Protein AF-A0A8J3FXX4-F1 (afdb_monomer_lite)

pLDDT: mean 76.27, std 20.96, range [33.41, 98.31]

Sequence (287 aa):
MTGNERSGRGLDPVRGSEAAATAGPRWSLDLLADLHAGALDPEVEAELRSRVAADPQAREVLAALDATVDELAALPPVPMPAEVAERIDKALAAEAWEREASRRGPAPAPVEQLPSPPPPSSVPVERPAAPVVDIEAARQRRNRRLGWGAGLLATAAAVLGLVFVNLPRDTGGSPQPGAADDGAGSPPLALSEGDVRAGKVPVNDVLGARDYGPLEGPERIRGCLAAAGITDPGEPLGTRTVQLEQRKAVLVLLPTGEFTRYRLVVLGDECGPDKPQVLSDTVIGRR

Organism: NCBI:txid907463

Secondary structure (DSSP, 8-state):
---------------SSSSSS----SS-HHHHHHHHTT-S-HHHHHHHHHHHHT-HHHHHHHHHHHHHHHHHHTSPPPPPPHHHHHHHHHHHHHHHHHHHHHHH-SPPP----PPPPPPPP-----PPPP----HHHHHHHHHTTTTS----------------------S---PPPPP--TT-PPPPEEE-HHHHHTT-S-HHHHTT-B--GGG-SHHHHHHHHHHTT-----S-SEEEEEEETTEEEEEEEEE-SSTTEEEEEEEETT-BTTB--EEEEEEEE--

InterPro domains:
  IPR059497 Anti-sigma-M factor RsmA, C-terminal extracellular domain [PF27063] (207-283)

Structure (mmCIF, N/CA/C/O backbone):
data_AF-A0A8J3FXX4-F1
#
_entry.id   AF-A0A8J3FXX4-F1
#
loop_
_atom_site.group_PDB
_atom_site.id
_atom_site.type_symbol
_atom_site.label_atom_id
_atom_site.label_alt_id
_atom_site.label_comp_id
_atom_site.label_asym_id
_atom_site.label_entity_id
_atom_site.label_seq_id
_atom_site.pdbx_PDB_ins_code
_atom_site.Cartn_x
_atom_site.Cartn_y
_atom_site.Cartn_z
_atom_site.occupancy
_atom_site.B_iso_or_equiv
_atom_site.auth_seq_id
_atom_site.auth_comp_id
_atom_site.auth_asym_id
_atom_site.auth_atom_id
_atom_site.pdbx_PDB_model_num
ATOM 1 N N . MET A 1 1 ? -11.482 -18.686 81.874 1.00 39.44 1 MET A N 1
ATOM 2 C CA . MET A 1 1 ? -10.048 -18.609 82.218 1.00 39.44 1 MET A CA 1
ATOM 3 C C . MET A 1 1 ? -9.315 -19.558 81.286 1.00 39.44 1 MET A C 1
ATOM 5 O O . MET A 1 1 ? -9.662 -20.725 81.313 1.00 39.44 1 MET A O 1
ATOM 9 N N . THR A 1 2 ? -8.421 -19.006 80.447 1.00 43.28 2 THR A N 1
ATOM 10 C CA . THR A 1 2 ? -7.268 -19.633 79.743 1.00 43.28 2 THR A CA 1
ATOM 11 C C . THR A 1 2 ? -7.505 -20.923 78.931 1.00 43.28 2 THR A C 1
ATOM 13 O O . THR A 1 2 ? -7.977 -21.906 79.470 1.00 43.28 2 THR A O 1
ATOM 16 N N . GLY A 1 3 ? -7.122 -21.054 77.663 1.00 40.16 3 GLY A N 1
ATOM 17 C CA . GLY A 1 3 ? -6.270 -20.237 76.809 1.00 40.16 3 GLY A CA 1
ATOM 18 C C . GLY A 1 3 ? -6.186 -20.853 75.402 1.00 40.16 3 GLY A C 1
ATOM 19 O O . GLY A 1 3 ? -6.547 -22.008 75.195 1.00 40.16 3 GLY A O 1
ATOM 20 N N . ASN A 1 4 ? -5.755 -20.020 74.456 1.00 49.22 4 ASN A N 1
ATOM 21 C CA . ASN A 1 4 ? -5.448 -20.321 73.058 1.00 49.22 4 ASN A CA 1
ATOM 22 C C . ASN A 1 4 ? -4.546 -21.544 72.874 1.00 49.22 4 ASN A C 1
ATOM 24 O O . ASN A 1 4 ? -3.549 -21.639 73.577 1.00 49.22 4 ASN A O 1
ATOM 28 N N . GLU A 1 5 ? -4.747 -22.274 71.773 1.00 48.81 5 GLU A N 1
ATOM 29 C CA . GLU A 1 5 ? -3.639 -22.693 70.911 1.00 48.81 5 GLU A CA 1
ATOM 30 C C . GLU A 1 5 ? -4.070 -22.797 69.440 1.00 48.81 5 GLU A C 1
ATOM 32 O O . GLU A 1 5 ? -5.211 -23.091 69.092 1.00 48.81 5 GLU A O 1
ATOM 37 N N . ARG A 1 6 ? -3.120 -22.430 68.586 1.00 50.06 6 ARG A N 1
ATOM 38 C CA . ARG A 1 6 ? -3.215 -22.071 67.172 1.00 50.06 6 ARG A CA 1
ATOM 39 C C . ARG A 1 6 ? -2.522 -23.161 66.353 1.00 50.06 6 ARG A C 1
ATOM 41 O O . ARG A 1 6 ? -1.340 -23.401 66.568 1.00 50.06 6 ARG A O 1
ATOM 48 N N . SER A 1 7 ? -3.203 -23.728 65.360 1.00 51.94 7 SER A N 1
ATOM 49 C CA . SER A 1 7 ? -2.649 -24.342 64.131 1.00 51.94 7 SER A CA 1
ATOM 50 C C . SER A 1 7 ? -3.833 -24.905 63.343 1.00 51.94 7 SER A C 1
ATOM 52 O O . SER A 1 7 ? -4.625 -25.633 63.913 1.00 51.94 7 SER A O 1
ATOM 54 N N . GLY A 1 8 ? -4.095 -24.604 62.076 1.00 41.72 8 GLY A N 1
ATOM 55 C CA . GLY A 1 8 ? -3.221 -24.194 60.986 1.00 41.72 8 GLY A CA 1
ATOM 56 C C . GLY A 1 8 ? -3.426 -25.190 59.835 1.00 41.72 8 GLY A C 1
ATOM 57 O O . GLY A 1 8 ? -3.351 -26.388 60.076 1.00 41.72 8 GLY A O 1
ATOM 58 N N . ARG A 1 9 ? -3.597 -24.667 58.610 1.00 45.41 9 ARG A N 1
ATOM 59 C CA . ARG A 1 9 ? -3.660 -25.341 57.288 1.00 45.41 9 ARG A CA 1
ATOM 60 C C . ARG A 1 9 ? -5.024 -25.842 56.799 1.00 45.41 9 ARG A C 1
ATOM 62 O O . ARG A 1 9 ? -5.642 -26.708 57.398 1.00 45.41 9 ARG A O 1
ATOM 69 N N . GLY A 1 10 ? -5.392 -25.327 55.623 1.00 36.78 10 GLY A N 1
ATOM 70 C CA . GLY A 1 10 ? -6.465 -25.836 54.771 1.00 36.78 10 GLY A CA 1
ATOM 71 C C . GLY A 1 10 ? -7.199 -24.753 53.975 1.00 36.78 10 GLY A C 1
ATOM 72 O O . GLY A 1 10 ? -8.418 -24.785 53.932 1.00 36.78 10 GLY A O 1
ATOM 73 N N . LEU A 1 11 ? -6.501 -23.756 53.415 1.00 47.50 11 LEU A N 1
ATOM 74 C CA . LEU A 1 11 ? -7.075 -22.930 52.347 1.00 47.50 11 LEU A CA 1
ATOM 75 C C . LEU A 1 11 ? -6.638 -23.555 51.027 1.00 47.50 11 LEU A C 1
ATOM 77 O O . LEU A 1 11 ? -5.456 -23.514 50.680 1.00 47.50 11 LEU A O 1
ATOM 81 N N . ASP A 1 12 ? -7.598 -24.174 50.353 1.00 46.28 12 ASP A N 1
ATOM 82 C CA . ASP A 1 12 ? -7.468 -24.720 49.011 1.00 46.28 12 ASP A CA 1
ATOM 83 C C . ASP A 1 12 ? -6.974 -23.641 48.034 1.00 46.28 12 ASP A C 1
ATOM 85 O O . ASP A 1 12 ? -7.600 -22.583 47.911 1.00 46.28 12 ASP A O 1
ATOM 89 N N . PRO A 1 13 ? -5.884 -23.875 47.285 1.00 45.56 13 PRO A N 1
ATOM 90 C CA . PRO A 1 13 ? -5.514 -23.022 46.176 1.00 45.56 13 PRO A CA 1
ATOM 91 C C . PRO A 1 13 ? -6.275 -23.478 44.925 1.00 45.56 13 PRO A C 1
ATOM 93 O O . PRO A 1 13 ? -5.685 -24.004 43.988 1.00 45.56 13 PRO A O 1
ATOM 96 N N . VAL A 1 14 ? -7.585 -23.224 44.855 1.00 48.53 14 VAL A N 1
ATOM 97 C CA . VAL A 1 14 ? -8.259 -23.096 43.548 1.00 48.53 14 VAL A CA 1
ATOM 98 C C . VAL A 1 14 ? -8.085 -21.649 43.092 1.00 48.53 14 VAL A C 1
ATOM 100 O O . VAL A 1 14 ? -9.001 -20.834 43.095 1.00 48.53 14 VAL A O 1
ATOM 103 N N . ARG A 1 15 ? -6.836 -21.294 42.791 1.00 47.56 15 ARG A N 1
ATOM 104 C CA . ARG A 1 15 ? -6.468 -20.043 42.123 1.00 47.56 15 ARG A CA 1
ATOM 105 C C . ARG A 1 15 ? -5.188 -20.295 41.335 1.00 47.56 15 ARG A C 1
ATOM 107 O O . ARG A 1 15 ? -4.101 -19.903 41.741 1.00 47.56 15 ARG A O 1
ATOM 114 N N . GLY A 1 16 ? -5.328 -21.042 40.245 1.00 38.09 16 GLY A N 1
ATOM 115 C CA . GLY A 1 16 ? -4.194 -21.461 39.423 1.00 38.09 16 GLY A CA 1
ATOM 116 C C . GLY A 1 16 ? -4.531 -21.848 37.985 1.00 38.09 16 GLY A C 1
ATOM 117 O O . GLY A 1 16 ? -3.675 -22.430 37.333 1.00 38.09 16 GLY A O 1
ATOM 118 N N . SER A 1 17 ? -5.732 -21.550 37.471 1.00 42.19 17 SER A N 1
ATOM 119 C CA . SER A 1 17 ? -6.074 -21.850 36.066 1.00 42.19 17 SER A CA 1
ATOM 120 C C . SER A 1 17 ? -6.742 -20.704 35.298 1.00 42.19 17 SER A C 1
ATOM 122 O O . SER A 1 17 ? -7.322 -20.945 34.247 1.00 42.19 17 SER A O 1
ATOM 124 N N . GLU A 1 18 ? -6.640 -19.460 35.776 1.00 37.59 18 GLU A N 1
ATOM 125 C CA . GLU A 1 18 ? -7.164 -18.271 35.070 1.00 37.59 18 GLU A CA 1
ATOM 126 C C . GLU A 1 18 ? -6.078 -17.230 34.735 1.00 37.59 18 GLU A C 1
ATOM 128 O O . GLU A 1 18 ? -6.383 -16.121 34.316 1.00 37.59 18 GLU A O 1
ATOM 133 N N . ALA A 1 19 ? -4.791 -17.581 34.858 1.00 38.09 19 ALA A N 1
ATOM 134 C CA . ALA A 1 19 ? -3.669 -16.693 34.514 1.00 38.09 19 ALA A CA 1
ATOM 135 C C . ALA A 1 19 ? -2.974 -17.039 33.179 1.00 38.09 19 ALA A C 1
ATOM 137 O O . ALA A 1 19 ? -1.846 -16.614 32.951 1.00 38.09 19 ALA A O 1
ATOM 138 N N . ALA A 1 20 ? -3.619 -17.813 32.298 1.00 41.47 20 ALA A N 1
ATOM 139 C CA . ALA A 1 20 ? -3.035 -18.241 31.017 1.00 41.47 20 ALA A CA 1
ATOM 140 C C . ALA A 1 20 ? -3.783 -17.721 29.773 1.00 41.47 20 ALA A C 1
ATOM 142 O O . ALA A 1 20 ? -3.535 -18.198 28.672 1.00 41.47 20 ALA A O 1
ATOM 143 N N . ALA A 1 21 ? -4.688 -16.747 29.921 1.00 44.25 21 ALA A N 1
ATOM 144 C CA . ALA A 1 21 ? -5.544 -16.293 28.822 1.00 44.25 21 ALA A CA 1
ATOM 145 C C . ALA A 1 21 ? -5.644 -14.763 28.698 1.00 44.25 21 ALA A C 1
ATOM 147 O O . ALA A 1 21 ? -6.735 -14.234 28.502 1.00 44.25 21 ALA A O 1
ATOM 148 N N . THR A 1 22 ? -4.531 -14.023 28.810 1.00 39.78 22 THR A N 1
ATOM 149 C CA . THR A 1 22 ? -4.469 -12.619 28.334 1.00 39.78 22 THR A CA 1
ATOM 150 C C . THR A 1 22 ? -3.039 -12.131 28.053 1.00 39.78 22 THR A C 1
ATOM 152 O O . THR A 1 22 ? -2.638 -11.055 28.485 1.00 39.78 22 THR A O 1
ATOM 155 N N . ALA A 1 23 ? -2.237 -12.903 27.323 1.00 46.62 23 ALA A N 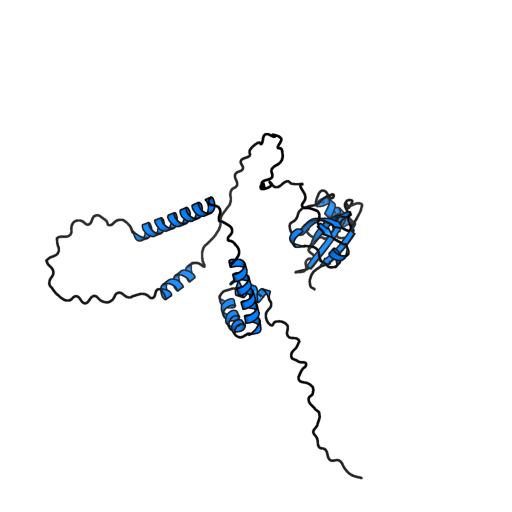1
ATOM 156 C CA . ALA A 1 23 ? -1.104 -12.332 26.599 1.00 46.62 23 ALA A CA 1
ATOM 157 C C . ALA A 1 23 ? -1.513 -12.324 25.128 1.00 46.62 23 ALA A C 1
ATOM 159 O O . ALA A 1 23 ? -1.751 -13.386 24.555 1.00 46.62 23 ALA A O 1
ATOM 160 N N . GLY A 1 24 ? -1.668 -11.140 24.529 1.00 47.97 24 GLY A N 1
ATOM 161 C CA . GLY A 1 24 ? -1.757 -11.051 23.071 1.00 47.97 24 GLY A CA 1
ATOM 162 C C . GLY A 1 24 ? -0.536 -11.725 22.429 1.00 47.97 24 GLY A C 1
ATOM 163 O O . GLY A 1 24 ? 0.434 -12.022 23.138 1.00 47.97 24 GLY A O 1
ATOM 164 N N . PRO A 1 25 ? -0.546 -11.974 21.109 1.00 60.25 25 PRO A N 1
ATOM 165 C CA . PRO A 1 25 ? 0.641 -12.468 20.430 1.00 60.25 25 PRO A CA 1
ATOM 166 C C . PRO A 1 25 ? 1.827 -11.586 20.825 1.00 60.25 25 PRO A C 1
ATOM 168 O O . PRO A 1 25 ? 1.784 -10.366 20.673 1.00 60.25 25 PRO A O 1
ATOM 171 N N . ARG A 1 26 ? 2.863 -12.196 21.409 1.00 74.00 26 ARG A N 1
ATOM 172 C CA . ARG A 1 26 ? 4.050 -11.471 21.897 1.00 74.00 26 ARG A CA 1
ATOM 173 C C . ARG A 1 26 ? 4.773 -10.700 20.787 1.00 74.00 26 ARG A C 1
ATOM 175 O O . ARG A 1 26 ? 5.565 -9.809 21.071 1.00 74.00 26 ARG A O 1
ATOM 182 N N . TRP A 1 27 ? 4.477 -11.053 19.541 1.00 86.25 27 TRP A N 1
ATOM 183 C CA . TRP A 1 27 ? 4.930 -10.401 18.327 1.00 86.25 27 TRP A CA 1
ATOM 184 C C . TRP A 1 27 ? 3.723 -9.825 17.594 1.00 86.25 27 TRP A C 1
ATOM 186 O O . TRP A 1 27 ? 2.700 -10.500 17.471 1.00 86.25 27 TRP A O 1
ATOM 196 N N . SER A 1 28 ? 3.837 -8.603 17.079 1.00 92.12 28 SER A N 1
ATOM 197 C CA . SER A 1 28 ? 2.842 -8.099 16.135 1.00 92.12 28 SER A CA 1
ATOM 198 C C . SER A 1 28 ? 2.914 -8.886 14.826 1.00 92.12 28 SER A C 1
ATOM 200 O O . SER A 1 28 ? 3.982 -9.348 14.422 1.00 92.12 28 SER A O 1
ATOM 202 N N . LEU A 1 29 ? 1.769 -9.020 14.154 1.00 93.19 29 LEU A N 1
ATOM 203 C CA . LEU A 1 29 ? 1.702 -9.656 12.839 1.00 93.19 29 LEU A CA 1
ATOM 204 C C . LEU A 1 29 ? 2.585 -8.922 11.824 1.00 93.19 29 LEU A C 1
ATOM 206 O O . LEU A 1 29 ? 3.335 -9.571 11.106 1.00 93.19 29 LEU A O 1
ATOM 210 N N . ASP A 1 30 ? 2.553 -7.588 11.833 1.00 94.00 30 ASP A N 1
ATOM 211 C CA . ASP A 1 30 ? 3.354 -6.756 10.929 1.00 94.00 30 ASP A CA 1
ATOM 212 C C . ASP A 1 30 ? 4.858 -7.012 11.108 1.00 94.00 30 ASP A C 1
ATOM 214 O O . ASP A 1 30 ? 5.574 -7.179 10.131 1.00 94.00 30 ASP A O 1
ATOM 218 N N . LEU A 1 31 ? 5.335 -7.172 12.350 1.00 95.06 31 LEU A N 1
ATOM 219 C CA . LEU A 1 31 ? 6.747 -7.475 12.608 1.00 95.06 31 LEU A CA 1
ATOM 220 C C . LEU A 1 31 ? 7.143 -8.867 12.098 1.00 95.06 31 LEU A C 1
ATOM 222 O O . LEU A 1 31 ? 8.260 -9.052 11.618 1.00 95.06 31 LEU A O 1
ATOM 226 N N . LEU A 1 32 ? 6.253 -9.859 12.217 1.00 95.88 32 LEU A N 1
ATOM 227 C CA . LEU A 1 32 ? 6.495 -11.192 11.657 1.00 95.88 32 LEU A CA 1
ATOM 228 C C . LEU A 1 32 ? 6.473 -11.169 10.125 1.00 95.88 32 LEU A C 1
ATOM 230 O O . LEU A 1 32 ? 7.271 -11.876 9.516 1.00 95.88 32 LEU A O 1
ATOM 234 N N . ALA A 1 33 ? 5.615 -10.348 9.517 1.00 96.00 33 ALA A N 1
ATOM 235 C CA . ALA A 1 33 ? 5.581 -10.141 8.074 1.00 96.00 33 ALA A CA 1
ATOM 236 C C . ALA A 1 33 ? 6.859 -9.448 7.573 1.00 96.00 33 ALA A C 1
ATOM 238 O O . ALA A 1 33 ? 7.463 -9.922 6.615 1.00 96.00 33 ALA A O 1
ATOM 239 N N . ASP A 1 34 ? 7.335 -8.406 8.258 1.00 96.69 34 ASP A N 1
ATOM 240 C CA . ASP A 1 34 ? 8.586 -7.719 7.913 1.00 96.69 34 ASP A CA 1
ATOM 241 C C . ASP A 1 34 ? 9.803 -8.645 8.060 1.00 96.69 34 ASP A C 1
ATOM 243 O O . ASP A 1 34 ? 10.696 -8.657 7.209 1.00 96.69 34 ASP A O 1
ATOM 247 N N . LEU A 1 35 ? 9.828 -9.463 9.121 1.00 96.50 35 LEU A N 1
ATOM 248 C CA . LEU A 1 35 ? 10.858 -10.482 9.330 1.00 96.50 35 LEU A CA 1
ATOM 249 C C . LEU A 1 35 ? 10.827 -11.562 8.238 1.00 96.50 35 LEU A C 1
ATOM 251 O O . LEU A 1 35 ? 11.884 -11.999 7.784 1.00 96.50 35 LEU A O 1
ATOM 255 N N . HIS A 1 36 ? 9.633 -12.007 7.833 1.00 96.69 36 HIS A N 1
ATOM 256 C CA . HIS A 1 36 ? 9.436 -12.990 6.762 1.00 96.69 36 HIS A CA 1
ATOM 257 C C . HIS A 1 36 ? 9.872 -12.440 5.399 1.00 96.69 36 HIS A C 1
ATOM 259 O O . HIS A 1 36 ? 10.576 -13.121 4.656 1.00 96.69 36 HIS A O 1
ATOM 265 N N . ALA A 1 37 ? 9.548 -11.176 5.119 1.00 95.75 37 ALA A N 1
ATOM 266 C CA . ALA A 1 37 ? 9.906 -10.483 3.885 1.00 95.75 37 ALA A CA 1
ATOM 267 C C . ALA A 1 37 ? 11.395 -10.097 3.789 1.00 95.75 37 ALA A C 1
ATOM 269 O O . ALA A 1 37 ? 11.837 -9.648 2.731 1.00 95.75 37 ALA A O 1
ATOM 270 N N . GLY A 1 38 ? 12.170 -10.238 4.871 1.00 96.19 38 GLY A N 1
ATOM 271 C CA . GLY A 1 38 ? 13.551 -9.750 4.933 1.00 96.19 38 GLY A CA 1
ATOM 272 C C . GLY A 1 38 ? 13.646 -8.224 4.813 1.00 96.19 38 GLY A C 1
ATOM 273 O O . GLY A 1 38 ? 14.590 -7.698 4.225 1.00 96.19 38 GLY A O 1
ATOM 274 N N . ALA A 1 39 ? 12.621 -7.513 5.294 1.00 96.94 39 ALA A N 1
ATOM 275 C CA . ALA A 1 39 ? 12.487 -6.059 5.190 1.00 96.94 39 ALA A CA 1
ATOM 276 C C . ALA A 1 39 ? 13.115 -5.308 6.380 1.00 96.94 39 ALA A C 1
ATOM 278 O O . ALA A 1 39 ? 13.045 -4.080 6.452 1.00 96.94 39 ALA A O 1
ATOM 279 N N . LEU A 1 40 ? 13.711 -6.039 7.324 1.00 94.94 40 LEU A N 1
ATOM 280 C CA . LEU A 1 40 ? 14.342 -5.491 8.519 1.00 94.94 40 LEU A CA 1
ATOM 281 C C . LEU A 1 40 ? 15.836 -5.230 8.291 1.00 94.94 40 LEU A C 1
ATOM 283 O O . LEU A 1 40 ? 16.468 -5.775 7.389 1.00 94.94 40 LEU A O 1
ATOM 287 N N . ASP A 1 41 ? 16.413 -4.391 9.149 1.00 96.06 41 ASP A N 1
ATOM 288 C CA . ASP A 1 41 ? 17.860 -4.189 9.194 1.00 96.06 41 ASP A CA 1
ATOM 289 C C . ASP A 1 41 ? 18.588 -5.523 9.498 1.00 96.06 41 ASP A C 1
ATOM 291 O O . ASP A 1 41 ? 18.129 -6.255 10.382 1.00 96.06 41 ASP A O 1
ATOM 295 N N . PRO A 1 42 ? 19.691 -5.878 8.803 1.00 93.62 42 PRO A N 1
ATOM 296 C CA . PRO A 1 42 ? 20.297 -7.211 8.892 1.00 93.62 42 PRO A CA 1
ATOM 297 C C . PRO A 1 42 ? 20.726 -7.616 10.306 1.00 93.62 42 PRO A C 1
ATOM 299 O O . PRO A 1 42 ? 20.595 -8.783 10.692 1.00 93.62 42 PRO A O 1
ATOM 302 N N . GLU A 1 43 ? 21.243 -6.669 11.088 1.00 92.50 43 GLU A N 1
ATOM 303 C CA . GLU A 1 43 ? 21.641 -6.891 12.472 1.00 92.50 43 GLU A CA 1
ATOM 304 C C . GLU A 1 43 ? 20.417 -7.176 13.360 1.00 92.50 43 GLU A C 1
ATOM 306 O O . GLU A 1 43 ? 20.416 -8.141 14.132 1.00 92.50 43 GLU A O 1
ATOM 311 N N . VAL A 1 44 ? 19.354 -6.382 13.205 1.00 92.25 44 VAL A N 1
ATOM 312 C CA . VAL A 1 44 ? 18.084 -6.525 13.942 1.00 92.25 44 VAL A CA 1
ATOM 313 C C . VAL A 1 44 ? 17.367 -7.826 13.572 1.00 92.25 44 VAL A C 1
ATOM 315 O O . VAL A 1 44 ? 16.861 -8.548 14.435 1.00 92.25 44 VAL A O 1
ATOM 318 N N . GLU A 1 45 ? 17.359 -8.162 12.288 1.00 95.12 45 GLU A N 1
ATOM 319 C CA . GLU A 1 45 ? 16.752 -9.367 11.742 1.00 95.12 45 GLU A CA 1
ATOM 320 C C . GLU A 1 45 ? 17.405 -10.636 12.306 1.00 95.12 45 GLU A C 1
ATOM 322 O O . GLU A 1 45 ? 16.709 -11.570 12.709 1.00 95.12 45 GLU A O 1
ATOM 327 N N . ALA A 1 46 ? 18.740 -10.675 12.386 1.00 93.69 46 ALA A N 1
ATOM 328 C CA . ALA A 1 46 ? 19.471 -11.811 12.942 1.00 93.69 46 ALA A CA 1
ATOM 329 C C . ALA A 1 46 ? 19.130 -12.054 14.424 1.00 93.69 46 ALA A C 1
ATOM 331 O O . ALA A 1 46 ? 18.938 -13.203 14.840 1.00 93.69 46 ALA A O 1
ATOM 332 N N . GLU A 1 47 ? 19.008 -10.983 15.213 1.00 90.06 47 GLU A N 1
ATOM 333 C CA . GLU A 1 47 ? 18.595 -11.059 16.617 1.00 90.06 47 GLU A CA 1
ATOM 334 C C . GLU A 1 47 ? 17.152 -11.570 16.755 1.00 90.06 47 GLU A C 1
ATOM 336 O O . GLU A 1 47 ? 16.882 -12.504 17.522 1.00 90.06 47 GLU A O 1
ATOM 341 N N . LEU A 1 48 ? 16.222 -10.987 15.991 1.00 93.50 48 LEU A N 1
ATOM 342 C CA . LEU A 1 48 ? 14.804 -11.350 16.016 1.00 93.50 48 LEU A CA 1
ATOM 343 C C . LEU A 1 48 ? 14.577 -12.791 15.572 1.00 93.50 48 LEU A C 1
ATOM 345 O O . LEU A 1 48 ? 13.837 -13.520 16.234 1.00 93.50 48 LEU A O 1
ATOM 349 N N . ARG A 1 49 ? 15.257 -13.235 14.512 1.00 93.75 49 ARG A N 1
ATOM 350 C CA . ARG A 1 49 ? 15.119 -14.587 13.961 1.00 93.75 49 ARG A CA 1
ATOM 351 C C . ARG A 1 49 ? 15.429 -15.661 15.009 1.00 93.75 49 ARG A C 1
ATOM 353 O O . ARG A 1 49 ? 14.701 -16.646 15.099 1.00 93.75 49 ARG A O 1
ATOM 360 N N . SER A 1 50 ? 16.432 -15.441 15.864 1.00 92.25 50 SER A N 1
ATOM 361 C CA . SER A 1 50 ? 16.750 -16.343 16.985 1.00 92.25 50 SER A CA 1
ATOM 362 C C . SER A 1 50 ? 15.613 -16.425 18.016 1.00 92.25 50 SER A C 1
ATOM 364 O O . SER A 1 50 ? 15.189 -17.512 18.417 1.00 92.25 50 SER A O 1
ATOM 366 N N . ARG A 1 51 ? 15.052 -15.276 18.412 1.00 91.69 51 ARG A N 1
ATOM 367 C CA . ARG A 1 51 ? 13.966 -15.201 19.408 1.00 91.69 51 ARG A CA 1
ATOM 368 C C . ARG A 1 51 ? 12.631 -15.734 18.889 1.00 91.69 51 ARG A C 1
ATOM 370 O O . ARG A 1 51 ? 11.863 -16.312 19.662 1.00 91.69 51 ARG A O 1
ATOM 377 N N . VAL A 1 52 ? 12.355 -15.526 17.604 1.00 94.44 52 VAL A N 1
ATOM 378 C CA . VAL A 1 52 ? 11.157 -16.010 16.910 1.00 94.44 52 VAL A CA 1
ATOM 379 C C . VAL A 1 52 ? 11.236 -17.519 16.680 1.00 94.44 52 VAL A C 1
ATOM 381 O O . VAL A 1 52 ? 10.255 -18.213 16.923 1.00 94.44 52 VAL A O 1
ATOM 384 N N . ALA A 1 53 ? 12.407 -18.063 16.332 1.00 91.06 53 ALA A N 1
ATOM 385 C CA . ALA A 1 53 ? 12.598 -19.510 16.194 1.00 91.06 53 ALA A CA 1
ATOM 386 C C . ALA A 1 53 ? 12.333 -20.277 17.504 1.00 91.06 53 ALA A C 1
ATOM 388 O O . ALA A 1 53 ? 11.808 -21.394 17.485 1.00 91.06 53 ALA A O 1
ATOM 389 N N . ALA A 1 54 ? 12.639 -19.661 18.650 1.00 92.31 54 ALA A N 1
ATOM 390 C CA . ALA A 1 54 ? 12.335 -20.215 19.967 1.00 92.31 54 ALA A CA 1
ATOM 391 C C . ALA A 1 54 ? 10.832 -20.176 20.326 1.00 92.31 54 ALA A C 1
ATOM 393 O O . ALA A 1 54 ? 10.442 -20.714 21.362 1.00 92.31 54 ALA A O 1
ATOM 394 N N . ASP A 1 55 ? 9.978 -19.559 19.503 1.00 94.06 55 ASP A N 1
ATOM 395 C CA . ASP A 1 55 ? 8.536 -19.476 19.727 1.00 94.06 55 ASP A CA 1
ATOM 396 C C . ASP A 1 55 ? 7.729 -20.458 18.877 1.00 94.06 55 ASP A C 1
ATOM 398 O O . ASP A 1 55 ? 7.748 -20.360 17.653 1.00 94.06 55 ASP A O 1
ATOM 402 N N . PRO A 1 56 ? 6.940 -21.359 19.477 1.00 93.38 56 PRO A N 1
ATOM 403 C CA . PRO A 1 56 ? 6.008 -22.187 18.719 1.00 93.38 56 PRO A CA 1
ATOM 404 C C . PRO A 1 56 ? 4.942 -21.382 17.969 1.00 93.38 56 PRO A C 1
ATOM 406 O O . PRO A 1 56 ? 4.727 -21.636 16.790 1.00 93.38 56 PRO A O 1
ATOM 409 N N . GLN A 1 57 ? 4.334 -20.382 18.613 1.00 91.44 57 GLN A N 1
ATOM 410 C CA . GLN A 1 57 ? 3.217 -19.637 18.026 1.00 91.44 57 GLN A CA 1
ATOM 411 C C . GLN A 1 57 ? 3.653 -18.787 16.822 1.00 91.44 57 GLN A C 1
ATOM 413 O O . GLN A 1 57 ? 3.003 -18.800 15.783 1.00 91.44 57 GLN A O 1
ATOM 418 N N . ALA A 1 58 ? 4.780 -18.079 16.915 1.00 93.75 58 ALA A N 1
ATOM 419 C CA . ALA A 1 58 ? 5.318 -17.323 15.788 1.00 93.75 58 ALA A CA 1
ATOM 420 C C . ALA A 1 58 ? 5.739 -18.231 14.631 1.00 93.75 58 ALA A C 1
ATOM 422 O O . ALA A 1 58 ? 5.551 -17.861 13.477 1.00 93.75 58 ALA A O 1
ATOM 423 N N . ARG A 1 59 ? 6.276 -19.426 14.922 1.00 93.94 59 ARG A N 1
ATOM 424 C CA . ARG A 1 59 ? 6.597 -20.408 13.879 1.00 93.94 59 ARG A CA 1
ATOM 425 C C . ARG A 1 59 ? 5.354 -20.877 13.128 1.00 93.94 59 ARG A C 1
ATOM 427 O O . ARG A 1 59 ? 5.441 -21.057 11.922 1.00 93.94 59 ARG A O 1
ATOM 434 N N . GLU A 1 60 ? 4.216 -21.040 13.802 1.00 95.44 60 GLU A N 1
ATOM 435 C CA . GLU A 1 60 ? 2.945 -21.358 13.135 1.00 95.44 60 GLU A CA 1
ATOM 436 C C . GLU A 1 60 ? 2.491 -20.225 12.204 1.00 95.44 60 GLU A C 1
ATOM 438 O O . GLU A 1 60 ? 2.086 -20.490 11.075 1.00 95.44 60 GLU A O 1
ATOM 443 N N . VAL A 1 61 ? 2.620 -18.964 12.633 1.00 95.06 61 VAL A N 1
ATOM 444 C CA . VAL A 1 61 ? 2.297 -17.801 11.786 1.00 95.06 61 VAL A CA 1
ATOM 445 C C . VAL A 1 61 ? 3.228 -17.717 10.575 1.00 95.06 61 VAL A C 1
ATOM 447 O O . VAL A 1 61 ? 2.750 -17.544 9.459 1.00 95.06 61 VAL A O 1
ATOM 450 N N . LEU A 1 62 ? 4.541 -17.878 10.766 1.00 95.94 62 LEU A N 1
ATOM 451 C CA . LEU A 1 62 ? 5.506 -17.884 9.661 1.00 95.94 62 LEU A CA 1
ATOM 452 C C . LEU A 1 62 ? 5.232 -19.024 8.673 1.00 95.94 62 LEU A C 1
ATOM 454 O O . LEU A 1 62 ? 5.244 -18.792 7.471 1.00 95.94 62 LEU A O 1
ATOM 458 N N . ALA A 1 63 ? 4.900 -20.221 9.164 1.00 96.56 63 ALA A N 1
ATOM 459 C CA . ALA A 1 63 ? 4.527 -21.344 8.306 1.00 96.56 63 ALA A CA 1
ATOM 460 C C . ALA A 1 63 ? 3.244 -21.069 7.501 1.00 96.56 63 ALA A C 1
ATOM 462 O O . ALA A 1 63 ? 3.136 -21.492 6.353 1.00 96.56 63 ALA A O 1
ATOM 463 N N . ALA A 1 64 ? 2.277 -20.343 8.074 1.00 96.88 64 ALA A N 1
ATOM 464 C CA . ALA A 1 64 ? 1.084 -19.915 7.345 1.00 96.88 64 ALA A CA 1
ATOM 465 C C . ALA A 1 64 ? 1.408 -18.876 6.250 1.00 96.88 64 ALA A C 1
ATOM 467 O O . ALA A 1 64 ? 0.816 -18.918 5.169 1.00 96.88 64 ALA A O 1
ATOM 468 N N . LEU A 1 65 ? 2.363 -17.971 6.499 1.00 97.31 65 LEU A N 1
ATOM 469 C CA . LEU A 1 65 ? 2.857 -17.030 5.486 1.00 97.31 65 LEU A CA 1
ATOM 470 C C . LEU A 1 65 ? 3.601 -17.758 4.357 1.00 97.31 65 LEU A C 1
ATOM 472 O O . LEU A 1 65 ? 3.326 -17.483 3.192 1.00 97.31 65 LEU A O 1
ATOM 476 N N . ASP A 1 66 ? 4.463 -18.726 4.683 1.00 98.06 66 ASP A N 1
ATOM 477 C CA . ASP A 1 66 ? 5.139 -19.577 3.692 1.00 98.06 66 ASP A CA 1
ATOM 478 C C . ASP A 1 66 ? 4.127 -20.330 2.817 1.00 98.06 66 ASP A C 1
ATOM 480 O O . ASP A 1 66 ? 4.204 -20.265 1.593 1.00 98.06 66 ASP A O 1
ATOM 484 N N . ALA A 1 67 ? 3.111 -20.954 3.426 1.00 98.00 67 ALA A N 1
ATOM 485 C CA . ALA A 1 67 ? 2.048 -21.634 2.685 1.00 98.00 67 ALA A CA 1
ATOM 486 C C . ALA A 1 67 ? 1.292 -20.683 1.740 1.00 98.00 67 ALA A C 1
ATOM 488 O O . ALA A 1 67 ? 0.965 -21.056 0.617 1.00 98.00 67 ALA A O 1
ATOM 489 N N . THR A 1 68 ? 1.061 -19.434 2.159 1.00 97.31 68 THR A N 1
ATOM 490 C CA . THR A 1 68 ? 0.433 -18.414 1.302 1.00 97.31 68 THR A CA 1
ATOM 491 C C . THR A 1 68 ? 1.325 -18.064 0.108 1.00 97.31 68 THR A C 1
ATOM 493 O O . THR A 1 68 ? 0.833 -17.920 -1.010 1.00 97.31 68 THR A O 1
ATOM 496 N N . VAL A 1 69 ? 2.640 -17.939 0.316 1.00 97.00 69 VAL A N 1
ATOM 497 C CA . VAL A 1 69 ? 3.597 -17.701 -0.776 1.00 97.00 69 VAL A CA 1
ATOM 498 C C . VAL A 1 69 ? 3.620 -18.878 -1.748 1.00 97.00 69 VAL A C 1
ATOM 500 O O . VAL A 1 69 ? 3.615 -18.653 -2.958 1.00 97.00 69 VAL A O 1
ATOM 503 N N . ASP A 1 70 ? 3.573 -20.111 -1.246 1.00 97.94 70 ASP A N 1
ATOM 504 C CA . ASP A 1 70 ? 3.511 -21.317 -2.073 1.00 97.94 70 ASP A CA 1
ATOM 505 C C . ASP A 1 70 ? 2.216 -21.381 -2.902 1.00 97.94 70 ASP A C 1
ATOM 507 O O . ASP A 1 70 ? 2.257 -21.665 -4.102 1.00 97.94 70 ASP A O 1
ATOM 511 N N . GLU A 1 71 ? 1.065 -21.061 -2.301 1.00 97.69 71 GLU A N 1
ATOM 512 C CA . GLU A 1 71 ? -0.222 -20.982 -3.004 1.00 97.69 71 GLU A CA 1
ATOM 513 C C . GLU A 1 71 ? -0.206 -19.919 -4.110 1.00 97.69 71 GLU A C 1
ATOM 515 O O . GLU A 1 71 ? -0.666 -20.173 -5.226 1.00 97.69 71 GLU A O 1
ATOM 520 N N . LEU A 1 72 ? 0.366 -18.742 -3.832 1.00 96.19 72 LEU A N 1
ATOM 521 C CA . LEU A 1 72 ? 0.521 -17.678 -4.823 1.00 96.19 72 LEU A CA 1
ATOM 522 C C . LEU A 1 72 ? 1.486 -18.077 -5.944 1.00 96.19 72 LEU A C 1
ATOM 524 O O . LEU A 1 72 ? 1.226 -17.781 -7.110 1.00 96.19 72 LEU A O 1
ATOM 528 N N . ALA A 1 73 ? 2.576 -18.772 -5.617 1.00 95.00 73 ALA A N 1
ATOM 529 C CA . ALA A 1 73 ? 3.541 -19.267 -6.594 1.00 95.00 73 ALA A CA 1
ATOM 530 C C . ALA A 1 73 ? 2.962 -20.372 -7.494 1.00 95.00 73 ALA A C 1
ATOM 532 O O . ALA A 1 73 ? 3.424 -20.548 -8.622 1.00 95.00 73 ALA A O 1
ATOM 533 N N . ALA A 1 74 ? 1.943 -21.097 -7.024 1.00 96.69 74 ALA A N 1
ATOM 534 C CA . ALA A 1 74 ? 1.236 -22.114 -7.797 1.00 96.69 74 ALA A CA 1
ATOM 535 C C . ALA A 1 74 ? 0.231 -21.535 -8.813 1.00 96.69 74 ALA A C 1
ATOM 537 O O . ALA A 1 74 ? -0.294 -22.277 -9.650 1.00 96.69 74 ALA A O 1
ATOM 538 N N . LEU A 1 75 ? -0.053 -20.229 -8.763 1.00 97.00 75 LEU A N 1
ATOM 539 C CA . LEU A 1 75 ? -0.920 -19.577 -9.740 1.00 97.00 75 LEU A CA 1
ATOM 540 C C . LEU A 1 75 ? -0.280 -19.569 -11.142 1.00 97.00 75 LEU A C 1
ATOM 542 O O . LEU A 1 75 ? 0.946 -19.571 -11.273 1.00 97.00 75 LEU A O 1
ATOM 546 N N . PRO A 1 76 ? -1.091 -19.529 -12.219 1.00 96.44 76 PRO A N 1
ATOM 547 C CA . PRO A 1 76 ? -0.566 -19.422 -13.573 1.00 96.44 76 PRO A CA 1
ATOM 548 C C . PRO A 1 76 ? 0.352 -18.198 -13.715 1.00 96.44 76 PRO A C 1
ATOM 550 O O . PRO A 1 76 ? -0.050 -17.095 -13.332 1.00 96.44 76 PRO A O 1
ATOM 553 N N . PRO A 1 77 ? 1.561 -18.354 -14.285 1.00 92.25 77 PRO A N 1
ATOM 554 C CA . PRO A 1 77 ? 2.469 -17.232 -14.444 1.00 92.25 77 PRO A CA 1
ATOM 555 C C . PRO A 1 77 ? 1.875 -16.215 -15.418 1.00 92.25 77 PRO A C 1
ATOM 557 O O . PRO A 1 77 ? 1.371 -16.568 -16.487 1.00 92.25 77 PRO A O 1
ATOM 560 N N . VAL A 1 78 ? 1.983 -14.934 -15.072 1.00 91.88 78 VAL A N 1
ATOM 561 C CA . VAL A 1 78 ? 1.686 -13.854 -16.014 1.00 91.88 78 VAL A CA 1
ATOM 562 C C . VAL A 1 78 ? 2.827 -13.801 -17.035 1.00 91.88 78 VAL A C 1
ATOM 564 O O . VAL A 1 78 ? 3.988 -13.678 -16.631 1.00 91.88 78 VAL A O 1
ATOM 567 N N . PRO A 1 79 ? 2.551 -13.915 -18.348 1.00 93.06 79 PRO A N 1
ATOM 568 C CA . PRO A 1 79 ? 3.606 -13.907 -19.350 1.00 93.06 79 PRO A CA 1
ATOM 569 C C . PRO A 1 79 ? 4.316 -12.549 -19.371 1.00 93.06 79 PRO A C 1
ATOM 571 O O . PRO A 1 79 ? 3.676 -11.497 -19.418 1.00 93.06 79 PRO A O 1
ATOM 574 N N . MET A 1 80 ? 5.650 -12.576 -19.358 1.00 94.44 80 MET A N 1
ATOM 575 C CA . MET A 1 80 ? 6.466 -11.374 -19.529 1.00 94.44 80 MET A CA 1
ATOM 576 C C . MET A 1 80 ? 6.297 -10.830 -20.959 1.00 94.44 80 MET A C 1
ATOM 578 O O . MET A 1 80 ? 6.386 -11.616 -21.907 1.00 94.44 80 MET A O 1
ATOM 582 N N . PRO A 1 81 ? 6.103 -9.510 -21.149 1.00 97.81 81 PRO A N 1
ATOM 583 C CA . PRO A 1 81 ? 6.067 -8.919 -22.483 1.00 97.81 81 PRO A CA 1
ATOM 584 C C . PRO A 1 81 ? 7.380 -9.150 -23.245 1.00 97.81 81 PRO A C 1
ATOM 586 O O . PRO A 1 81 ? 8.469 -9.013 -22.677 1.00 97.81 81 PRO A O 1
ATOM 589 N N . ALA A 1 82 ? 7.285 -9.501 -24.529 1.00 97.06 82 ALA A N 1
ATOM 590 C CA . ALA A 1 82 ? 8.431 -9.925 -25.338 1.00 97.06 82 ALA A CA 1
ATOM 591 C C . ALA A 1 82 ? 9.504 -8.832 -25.453 1.00 97.06 82 ALA A C 1
ATOM 593 O O . ALA A 1 82 ? 10.697 -9.113 -25.361 1.00 97.06 82 ALA A O 1
ATOM 594 N N . GLU A 1 83 ? 9.085 -7.575 -25.567 1.00 97.56 83 GLU A N 1
ATOM 595 C CA . GLU A 1 83 ? 9.970 -6.417 -25.629 1.00 97.56 83 GLU A CA 1
ATOM 596 C C . GLU A 1 83 ? 10.770 -6.213 -24.333 1.00 97.56 83 GLU A C 1
ATOM 598 O O . GLU A 1 83 ? 11.907 -5.736 -24.356 1.00 97.56 83 GLU A O 1
ATOM 603 N N . VAL A 1 84 ? 10.200 -6.593 -23.185 1.00 97.88 84 VAL A N 1
ATOM 604 C CA . VAL A 1 84 ? 10.892 -6.523 -21.895 1.00 97.88 84 VAL A CA 1
ATOM 605 C C . VAL A 1 84 ? 11.924 -7.641 -21.796 1.00 97.88 84 VAL A C 1
ATOM 607 O O . VAL A 1 84 ? 13.051 -7.365 -21.386 1.00 97.88 84 VAL A O 1
ATOM 610 N N . ALA A 1 85 ? 11.568 -8.859 -22.215 1.00 97.25 85 ALA A N 1
ATOM 611 C CA . ALA A 1 85 ? 12.491 -9.991 -22.257 1.00 97.25 85 ALA A CA 1
ATOM 612 C C . ALA A 1 85 ? 13.694 -9.698 -23.169 1.00 97.25 85 ALA A C 1
ATOM 614 O O . ALA A 1 85 ? 14.835 -9.792 -22.723 1.00 97.25 85 ALA A O 1
ATOM 615 N N . GLU A 1 86 ? 13.452 -9.208 -24.390 1.00 98.31 86 GLU A N 1
ATOM 616 C CA . GLU A 1 86 ? 14.513 -8.832 -25.333 1.00 98.31 86 GLU A CA 1
ATOM 617 C C . GLU A 1 86 ? 15.433 -7.746 -24.754 1.00 98.31 86 GLU A C 1
ATOM 619 O O . GLU A 1 86 ? 16.660 -7.808 -24.876 1.00 98.31 86 GLU A O 1
ATOM 624 N N . ARG A 1 87 ? 14.857 -6.751 -24.068 1.00 97.75 87 ARG A N 1
ATOM 625 C CA . ARG A 1 87 ? 15.640 -5.701 -23.409 1.00 97.75 87 ARG A CA 1
ATOM 626 C C . ARG A 1 87 ? 16.519 -6.258 -22.286 1.00 97.75 87 ARG A C 1
ATOM 628 O O . ARG A 1 87 ? 17.653 -5.798 -22.142 1.00 97.75 87 ARG A O 1
ATOM 635 N N . ILE A 1 88 ? 16.021 -7.218 -21.505 1.00 98.19 88 ILE A N 1
ATOM 636 C CA . ILE A 1 88 ? 16.792 -7.891 -20.450 1.00 98.19 88 ILE A CA 1
ATOM 637 C C . ILE A 1 88 ? 17.918 -8.724 -21.067 1.00 98.19 88 ILE A C 1
ATOM 639 O O . ILE A 1 88 ? 19.065 -8.578 -20.648 1.00 98.19 88 ILE A O 1
ATOM 643 N N . ASP A 1 89 ? 17.631 -9.523 -22.094 1.00 98.06 89 ASP A N 1
ATOM 644 C CA . ASP A 1 89 ? 18.632 -10.344 -22.783 1.00 98.06 89 ASP A CA 1
ATOM 645 C C . ASP A 1 89 ? 19.751 -9.483 -23.371 1.00 98.06 89 ASP A C 1
ATOM 647 O O . ASP A 1 89 ? 20.936 -9.774 -23.194 1.00 98.06 89 ASP A O 1
ATOM 651 N N . LYS A 1 90 ? 19.390 -8.357 -23.995 1.00 98.19 90 LYS A N 1
ATOM 652 C CA . LYS A 1 90 ? 20.357 -7.387 -24.514 1.00 98.19 90 LYS A CA 1
ATOM 653 C C . LYS A 1 90 ? 21.225 -6.789 -23.404 1.00 98.19 90 LYS A C 1
ATOM 655 O O . LYS A 1 90 ? 22.437 -6.665 -23.588 1.00 98.19 90 LYS A O 1
ATOM 660 N N . ALA A 1 91 ? 20.629 -6.422 -22.269 1.00 97.75 91 ALA A N 1
ATOM 661 C CA . ALA A 1 91 ? 21.363 -5.878 -21.127 1.00 97.75 91 ALA A CA 1
ATOM 662 C C . ALA A 1 91 ? 22.322 -6.917 -20.518 1.00 97.75 91 ALA A C 1
ATOM 664 O O . ALA A 1 91 ? 23.480 -6.608 -20.244 1.00 97.75 91 ALA A O 1
ATOM 665 N N . LEU A 1 92 ? 21.879 -8.167 -20.369 1.00 97.62 92 LEU A N 1
ATOM 666 C CA . LEU A 1 92 ? 22.709 -9.262 -19.863 1.00 97.62 92 LEU A CA 1
ATOM 667 C C . LEU A 1 92 ? 23.861 -9.603 -20.811 1.00 97.62 92 LEU A C 1
ATOM 669 O O . LEU A 1 92 ? 24.975 -9.870 -20.356 1.00 97.62 92 LEU A O 1
ATOM 673 N N . ALA A 1 93 ? 23.613 -9.576 -22.120 1.00 97.00 93 ALA A N 1
ATOM 674 C CA . ALA A 1 93 ? 24.639 -9.832 -23.115 1.00 97.00 93 ALA A CA 1
ATOM 675 C C . ALA A 1 93 ? 25.714 -8.728 -23.104 1.00 97.00 93 ALA A C 1
ATOM 677 O O . ALA A 1 93 ? 26.904 -9.044 -23.087 1.00 97.00 93 ALA A O 1
ATOM 678 N N . ALA A 1 94 ? 25.315 -7.451 -22.999 1.00 95.81 94 ALA A N 1
ATOM 679 C CA . ALA A 1 94 ? 26.234 -6.319 -22.822 1.00 95.81 94 ALA A CA 1
ATOM 680 C C . ALA A 1 94 ? 27.178 -6.517 -21.622 1.00 95.81 94 ALA A C 1
ATOM 682 O O . ALA A 1 94 ? 28.398 -6.496 -21.784 1.00 95.81 94 ALA A O 1
ATOM 683 N N . GLU A 1 95 ? 26.624 -6.831 -20.449 1.00 95.56 95 GLU A N 1
ATOM 684 C CA . GLU A 1 95 ? 27.395 -7.124 -19.232 1.00 95.56 95 GLU A CA 1
ATOM 685 C C . GLU A 1 95 ? 28.343 -8.324 -19.396 1.00 95.56 95 GLU A C 1
ATOM 687 O O . GLU A 1 95 ? 29.460 -8.342 -18.866 1.00 95.56 95 GLU A O 1
ATOM 692 N N . ALA A 1 96 ? 27.910 -9.362 -20.117 1.00 95.19 96 ALA A N 1
ATOM 693 C CA . ALA A 1 96 ? 28.740 -10.530 -20.389 1.00 95.19 96 ALA A CA 1
ATOM 694 C C . ALA A 1 96 ? 29.945 -10.173 -21.273 1.00 95.19 96 ALA A C 1
ATOM 696 O O . ALA A 1 96 ? 31.070 -10.568 -20.946 1.00 95.19 96 ALA A O 1
ATOM 697 N N . TRP A 1 97 ? 29.737 -9.382 -22.333 1.00 92.19 97 TRP A N 1
ATOM 698 C CA . TRP A 1 97 ? 30.814 -8.905 -23.204 1.00 92.19 97 TRP A CA 1
ATOM 699 C C . TRP A 1 97 ? 31.823 -8.033 -22.452 1.00 92.19 97 TRP A C 1
ATOM 701 O O . TRP A 1 97 ? 33.029 -8.235 -22.603 1.00 92.19 97 TRP A O 1
ATOM 711 N N . GLU A 1 98 ? 31.367 -7.121 -21.591 1.00 91.94 98 GLU A N 1
ATOM 712 C CA . GLU A 1 98 ? 32.253 -6.273 -20.780 1.00 91.94 98 GLU A CA 1
ATOM 713 C C . GLU A 1 98 ? 33.103 -7.087 -19.796 1.00 91.94 98 GLU A C 1
ATOM 715 O O . GLU A 1 98 ? 34.315 -6.869 -19.660 1.00 91.94 98 GLU A O 1
ATOM 720 N N . ARG A 1 99 ? 32.499 -8.083 -19.136 1.00 90.81 99 ARG A N 1
ATOM 721 C CA . ARG A 1 99 ? 33.229 -9.000 -18.250 1.00 90.81 99 ARG A CA 1
ATOM 722 C C . ARG A 1 99 ? 34.245 -9.838 -19.005 1.00 90.81 99 ARG A C 1
ATOM 724 O O . ARG A 1 99 ? 35.305 -10.129 -18.451 1.00 90.81 99 ARG A O 1
ATOM 731 N N . GLU A 1 100 ? 33.942 -10.261 -20.226 1.00 90.88 100 GLU A N 1
ATOM 732 C CA . GLU A 1 100 ? 34.884 -11.034 -21.028 1.00 90.88 100 GLU A CA 1
ATOM 733 C C . GLU A 1 100 ? 36.044 -10.171 -21.536 1.00 90.88 100 GLU A C 1
ATOM 735 O O . GLU A 1 100 ? 37.199 -10.578 -21.410 1.00 90.88 100 GLU A O 1
ATOM 740 N N . ALA A 1 101 ? 35.770 -8.956 -22.015 1.00 85.50 101 ALA A N 1
ATOM 741 C CA . ALA A 1 101 ? 36.802 -7.999 -22.409 1.00 85.50 101 ALA A CA 1
ATOM 742 C C . ALA A 1 101 ? 37.741 -7.668 -21.236 1.00 85.50 101 ALA A C 1
ATOM 744 O O . ALA A 1 101 ? 38.962 -7.675 -21.393 1.00 85.50 101 ALA A O 1
ATOM 745 N N . SER A 1 102 ? 37.181 -7.488 -20.037 1.00 84.81 102 SER A N 1
ATOM 746 C CA . SER A 1 102 ? 37.951 -7.247 -18.810 1.00 84.81 102 SER A CA 1
ATOM 747 C C . SER A 1 102 ? 38.829 -8.442 -18.412 1.00 84.81 102 SER A C 1
ATOM 749 O O . SER A 1 102 ? 39.923 -8.254 -17.885 1.00 84.81 102 SER A O 1
ATOM 751 N N . ARG A 1 103 ? 38.381 -9.681 -18.672 1.00 85.56 103 ARG A N 1
ATOM 752 C CA . ARG A 1 103 ? 39.177 -10.901 -18.432 1.00 85.56 103 ARG A CA 1
ATOM 753 C C . ARG A 1 103 ? 40.254 -11.133 -19.481 1.00 85.56 103 ARG A C 1
ATOM 755 O O . ARG A 1 103 ? 41.286 -11.709 -19.153 1.00 85.56 103 ARG A O 1
ATOM 762 N N . ARG A 1 104 ? 40.008 -10.736 -20.733 1.00 80.56 104 ARG A N 1
ATOM 763 C CA . ARG A 1 104 ? 40.947 -10.950 -21.841 1.00 80.56 104 ARG A CA 1
ATOM 764 C C . ARG A 1 104 ? 42.227 -10.119 -21.683 1.00 80.56 104 ARG A C 1
ATOM 766 O O . ARG A 1 104 ? 43.243 -10.492 -22.259 1.00 80.56 104 ARG A O 1
ATOM 773 N N . GLY A 1 105 ? 42.193 -9.068 -20.854 1.00 67.38 105 GLY A N 1
ATOM 774 C CA . GLY A 1 105 ? 43.318 -8.159 -20.636 1.00 67.38 105 GLY A CA 1
ATOM 775 C C . GLY A 1 105 ? 43.724 -7.424 -21.924 1.00 67.38 105 GLY A C 1
ATOM 776 O O . GLY A 1 105 ? 43.190 -7.706 -22.999 1.00 67.38 105 GLY A O 1
ATOM 777 N N . PRO A 1 106 ? 44.651 -6.453 -21.861 1.00 66.62 106 PRO A N 1
ATOM 778 C CA . PRO A 1 106 ? 45.254 -5.915 -23.075 1.00 66.62 106 PRO A CA 1
ATOM 779 C C . PRO A 1 106 ? 45.931 -7.054 -23.849 1.00 66.62 106 PRO A C 1
ATOM 781 O O . PRO A 1 106 ? 46.555 -7.930 -23.247 1.00 66.62 106 PRO A O 1
ATOM 784 N N . ALA A 1 107 ? 45.776 -7.049 -25.178 1.00 66.12 107 ALA A N 1
ATOM 785 C CA . ALA A 1 107 ? 46.374 -8.048 -26.060 1.00 66.12 107 ALA A CA 1
ATOM 786 C C . ALA A 1 107 ? 47.863 -8.242 -25.718 1.00 66.12 107 ALA A C 1
ATOM 788 O O . ALA A 1 107 ? 48.545 -7.244 -25.454 1.00 66.12 107 ALA A O 1
ATOM 789 N N . PRO A 1 108 ? 48.387 -9.485 -25.711 1.00 58.28 108 PRO A N 1
ATOM 790 C CA . PRO A 1 108 ? 49.809 -9.689 -25.495 1.00 58.28 108 PRO A CA 1
ATOM 791 C C . PRO A 1 108 ? 50.566 -8.879 -26.548 1.00 58.28 108 PRO A C 1
ATOM 793 O O . PRO A 1 108 ? 50.297 -9.002 -27.746 1.00 58.28 108 PRO A O 1
ATOM 796 N N . ALA A 1 109 ? 51.481 -8.019 -26.094 1.00 60.97 109 ALA A N 1
ATOM 797 C CA . ALA A 1 109 ? 52.436 -7.370 -26.981 1.00 60.97 109 ALA A CA 1
ATOM 798 C C . ALA A 1 109 ? 53.118 -8.449 -27.845 1.00 60.97 109 ALA A C 1
ATOM 800 O O . ALA A 1 109 ? 53.266 -9.582 -27.367 1.00 60.97 109 ALA A O 1
ATOM 801 N N . PRO A 1 110 ? 53.524 -8.144 -29.093 1.00 55.84 110 PRO A N 1
ATOM 802 C CA . PRO A 1 110 ? 54.231 -9.106 -29.923 1.00 55.84 110 PRO A CA 1
ATOM 803 C C . PRO A 1 110 ? 55.441 -9.609 -29.137 1.00 55.84 110 PRO A C 1
ATOM 805 O O . PRO A 1 110 ? 56.351 -8.841 -28.831 1.00 55.84 110 PRO A O 1
ATOM 808 N N . VAL A 1 111 ? 55.414 -10.880 -28.739 1.00 56.53 111 VAL A N 1
ATOM 809 C CA . VAL A 1 111 ? 56.574 -11.537 -28.146 1.00 56.53 111 VAL A CA 1
ATOM 810 C C . VAL A 1 111 ? 57.592 -11.642 -29.267 1.00 56.53 111 VAL A C 1
ATOM 812 O O . VAL A 1 111 ? 57.462 -12.478 -30.161 1.00 56.53 111 VAL A O 1
ATOM 815 N N . GLU A 1 112 ? 58.568 -10.739 -29.252 1.00 56.06 112 GLU A N 1
ATOM 816 C CA . GLU A 1 112 ? 59.795 -10.904 -30.010 1.00 56.06 112 GLU A CA 1
ATOM 817 C C . GLU A 1 112 ? 60.358 -12.280 -29.641 1.00 56.06 112 GLU A C 1
ATOM 819 O O . GLU A 1 112 ? 60.443 -12.655 -28.469 1.00 56.06 112 GLU A O 1
ATOM 824 N N . GLN A 1 113 ? 60.592 -13.081 -30.669 1.00 53.16 113 GLN A N 1
ATOM 825 C CA . GLN A 1 113 ? 60.807 -14.515 -30.600 1.00 53.16 113 GLN A CA 1
ATOM 826 C C . GLN A 1 113 ? 61.936 -14.866 -29.618 1.00 53.16 113 GLN A C 1
ATOM 828 O O . GLN A 1 113 ? 63.115 -14.702 -29.921 1.00 53.16 113 GLN A O 1
ATOM 833 N N . LEU A 1 114 ? 61.577 -15.360 -28.428 1.00 59.06 114 LEU A N 1
ATOM 834 C CA . LEU A 1 114 ? 62.536 -15.947 -27.493 1.00 59.06 114 LEU A CA 1
ATOM 835 C C . LEU A 1 114 ? 63.167 -17.195 -28.144 1.00 59.06 114 LEU A C 1
ATOM 837 O O . LEU A 1 114 ? 62.445 -17.983 -28.768 1.00 59.06 114 LEU A O 1
ATOM 841 N N . PRO A 1 115 ? 64.491 -17.403 -28.015 1.00 60.03 115 PRO A N 1
ATOM 842 C CA . PRO A 1 115 ? 65.159 -18.579 -28.560 1.00 60.03 115 PRO A CA 1
ATOM 843 C C . PRO A 1 115 ? 64.568 -19.872 -27.980 1.00 60.03 115 PRO A C 1
ATOM 845 O O . PRO A 1 115 ? 64.183 -19.930 -26.811 1.00 60.03 115 PRO A O 1
ATOM 848 N N . SER A 1 116 ? 64.480 -20.903 -28.826 1.00 59.16 116 SER A N 1
ATOM 849 C CA . SER A 1 116 ? 63.856 -22.192 -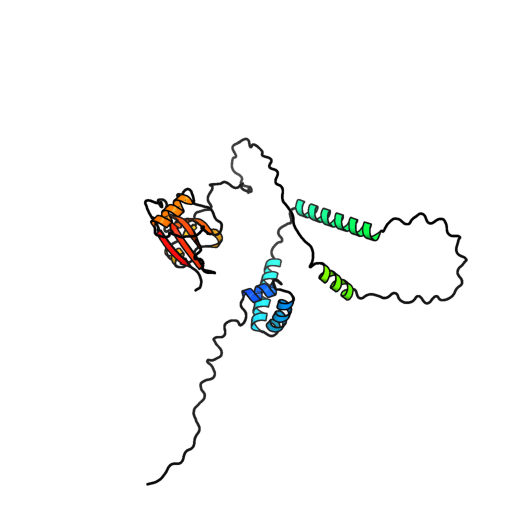28.515 1.00 59.16 116 SER A CA 1
ATOM 850 C C . SER A 1 116 ? 64.396 -22.812 -27.216 1.00 59.16 116 SER A C 1
ATOM 852 O O . SER A 1 116 ? 65.612 -22.821 -27.012 1.00 59.16 116 SER A O 1
ATOM 854 N N . PRO A 1 117 ? 63.531 -23.374 -26.350 1.00 65.88 117 PRO A N 1
ATOM 855 C CA . PRO A 1 117 ? 63.989 -24.054 -25.146 1.00 65.88 117 PRO A CA 1
ATOM 856 C C . PRO A 1 117 ? 64.735 -25.359 -25.493 1.00 65.88 117 PRO A C 1
ATOM 858 O O . PRO A 1 117 ? 64.381 -26.025 -26.472 1.00 65.88 117 PRO A O 1
ATOM 861 N N . PRO A 1 118 ? 65.753 -25.753 -24.702 1.00 63.19 118 PRO A N 1
ATOM 862 C CA . PRO A 1 118 ? 66.426 -27.043 -24.855 1.00 63.19 118 PRO A CA 1
ATOM 863 C C . PRO A 1 118 ? 65.476 -28.215 -24.527 1.00 63.19 118 PRO A C 1
ATOM 865 O O . PRO A 1 118 ? 64.473 -28.017 -23.835 1.00 63.19 118 PRO A O 1
ATOM 868 N N . PRO A 1 119 ? 65.763 -29.442 -25.014 1.00 61.91 119 PRO A N 1
ATOM 869 C CA . PRO A 1 119 ? 64.897 -30.602 -24.800 1.00 61.91 119 PRO A CA 1
ATOM 870 C C . PRO A 1 119 ? 64.739 -30.938 -23.304 1.00 61.91 119 PRO A C 1
ATOM 872 O O . PRO A 1 119 ? 65.643 -30.661 -22.511 1.00 61.91 119 PRO A O 1
ATOM 875 N N . PRO A 1 120 ? 63.604 -31.539 -22.898 1.00 56.12 120 PRO A N 1
ATOM 876 C CA . PRO A 1 120 ? 63.273 -31.715 -21.491 1.00 56.12 120 PRO A CA 1
ATOM 877 C C . PRO A 1 120 ? 64.184 -32.749 -20.821 1.00 56.12 120 PRO A C 1
ATOM 879 O O . PRO A 1 120 ? 64.173 -33.928 -21.173 1.00 56.12 120 PRO A O 1
ATOM 882 N N . SER A 1 121 ? 64.917 -32.321 -19.793 1.00 57.56 121 SER A N 1
ATOM 883 C CA . SER A 1 121 ? 65.471 -33.233 -18.793 1.00 57.56 121 SER A CA 1
ATOM 884 C C . SER A 1 121 ? 64.328 -33.796 -17.950 1.00 57.56 121 SER A C 1
ATOM 886 O O . SER A 1 121 ? 63.547 -33.051 -17.358 1.00 57.56 121 SER A O 1
ATOM 888 N N . SER A 1 122 ? 64.235 -35.121 -17.884 1.00 58.38 122 SER A N 1
ATOM 889 C CA . SER A 1 122 ? 63.319 -35.852 -17.013 1.00 58.38 122 SER A CA 1
ATOM 890 C C . SER A 1 122 ? 63.742 -35.695 -15.551 1.00 58.38 122 SER A C 1
ATOM 892 O O . SER A 1 122 ? 64.496 -36.509 -15.020 1.00 58.38 122 SER A O 1
ATOM 894 N N . VAL A 1 123 ? 63.262 -34.639 -14.899 1.00 59.59 123 VAL A N 1
ATOM 895 C CA . VAL A 1 123 ? 63.297 -34.497 -13.439 1.00 59.59 123 VAL A CA 1
ATOM 896 C C . VAL A 1 123 ? 61.847 -34.366 -12.964 1.00 59.59 123 VAL A C 1
ATOM 898 O O . VAL A 1 123 ? 61.108 -33.576 -13.558 1.00 59.59 123 VAL A O 1
ATOM 901 N N . PRO A 1 124 ? 61.391 -35.115 -11.942 1.00 56.59 124 PRO A N 1
ATOM 902 C CA . PRO A 1 124 ? 60.059 -34.920 -11.383 1.00 56.59 124 PRO A CA 1
ATOM 903 C C . PRO A 1 124 ? 59.993 -33.528 -10.745 1.00 56.59 124 PRO A C 1
ATOM 905 O O . PRO A 1 124 ? 60.544 -33.297 -9.673 1.00 56.59 124 PRO A O 1
ATOM 908 N N . VAL A 1 125 ? 59.357 -32.575 -11.426 1.00 55.91 125 VAL A N 1
ATOM 909 C CA . VAL A 1 125 ? 59.007 -31.285 -10.827 1.00 55.91 125 VAL A CA 1
ATOM 910 C C . VAL A 1 125 ? 57.743 -31.509 -10.010 1.00 55.91 125 VAL A C 1
ATOM 912 O O . VAL A 1 125 ? 56.640 -31.614 -10.554 1.00 55.91 125 VAL A O 1
ATOM 915 N N . GLU A 1 126 ? 57.913 -31.605 -8.696 1.00 60.50 126 GLU A N 1
ATOM 916 C CA . GLU A 1 126 ? 56.814 -31.549 -7.744 1.00 60.50 126 GLU A CA 1
ATOM 917 C C . GLU A 1 126 ? 56.219 -30.139 -7.800 1.00 60.50 126 GLU A C 1
ATOM 919 O O . GLU A 1 126 ? 56.804 -29.160 -7.335 1.00 60.50 126 GLU A O 1
ATOM 924 N N . ARG A 1 127 ? 55.088 -30.010 -8.499 1.00 59.69 127 ARG A N 1
ATOM 925 C CA . ARG A 1 127 ? 54.361 -28.746 -8.613 1.00 59.69 127 ARG A CA 1
ATOM 926 C C . ARG A 1 127 ? 53.706 -28.466 -7.256 1.00 59.69 127 ARG A C 1
ATOM 928 O O . ARG A 1 127 ? 52.863 -29.271 -6.856 1.00 59.69 127 ARG A O 1
ATOM 935 N N . PRO A 1 128 ? 54.037 -27.367 -6.553 1.00 61.06 128 PRO A N 1
ATOM 936 C CA . PRO A 1 128 ? 53.335 -27.027 -5.324 1.00 61.06 128 PRO A CA 1
ATOM 937 C C . PRO A 1 128 ? 51.854 -26.809 -5.646 1.00 61.06 128 PRO A C 1
ATOM 939 O O . PRO A 1 128 ? 51.511 -26.136 -6.622 1.00 61.06 128 PRO A O 1
ATOM 942 N N . ALA A 1 129 ? 50.983 -27.424 -4.847 1.00 60.84 129 ALA A N 1
ATOM 943 C CA . ALA A 1 129 ? 49.542 -27.288 -4.980 1.00 60.84 129 ALA A CA 1
ATOM 944 C C . ALA A 1 129 ? 49.163 -25.800 -4.932 1.00 60.84 129 ALA A C 1
ATOM 946 O O . ALA A 1 129 ? 49.501 -25.090 -3.984 1.00 60.84 129 ALA A O 1
ATOM 947 N N . ALA A 1 130 ? 48.487 -25.321 -5.978 1.00 49.78 130 ALA A N 1
ATOM 948 C CA . ALA A 1 130 ? 47.958 -23.966 -6.006 1.00 49.78 130 ALA A CA 1
ATOM 949 C C . ALA A 1 130 ? 46.995 -23.778 -4.817 1.00 49.78 130 ALA A C 1
ATOM 951 O O . ALA A 1 130 ? 46.211 -24.691 -4.538 1.00 49.78 130 ALA A O 1
ATOM 952 N N . PRO A 1 131 ? 47.023 -22.632 -4.113 1.00 64.69 131 PRO A N 1
ATOM 953 C CA . PRO A 1 131 ? 46.114 -22.400 -3.002 1.00 64.69 131 PRO A CA 1
ATOM 954 C C . PRO A 1 131 ? 44.683 -22.333 -3.542 1.00 64.69 131 PRO A C 1
ATOM 956 O O . PRO A 1 131 ? 44.294 -21.366 -4.198 1.00 64.69 131 PRO A O 1
ATOM 959 N N . VAL A 1 132 ? 43.901 -23.384 -3.291 1.00 59.50 132 VAL A N 1
ATOM 960 C CA . VAL A 1 132 ? 42.462 -23.395 -3.553 1.00 59.50 132 VAL A CA 1
ATOM 961 C C . VAL A 1 132 ? 41.836 -22.464 -2.527 1.00 59.50 132 VAL A C 1
ATOM 963 O O . VAL A 1 132 ? 41.741 -22.785 -1.346 1.00 59.50 132 VAL A O 1
ATOM 966 N N . VAL A 1 133 ? 41.490 -21.260 -2.970 1.00 70.69 133 VAL A N 1
ATOM 967 C CA . VAL A 1 133 ? 40.766 -20.309 -2.132 1.00 70.69 133 VAL A CA 1
ATOM 968 C C . VAL A 1 133 ? 39.331 -20.800 -2.013 1.00 70.69 133 VAL A C 1
ATOM 970 O O . VAL A 1 133 ? 38.689 -21.096 -3.022 1.00 70.69 133 VAL A O 1
ATOM 973 N N . ASP A 1 134 ? 38.839 -20.872 -0.782 1.00 68.75 134 ASP A N 1
ATOM 974 C CA . ASP A 1 134 ? 37.465 -21.251 -0.494 1.00 68.75 134 ASP A CA 1
ATOM 975 C C . ASP A 1 134 ? 36.482 -20.272 -1.167 1.00 68.75 134 ASP A C 1
ATOM 977 O O . ASP A 1 134 ? 36.534 -19.051 -0.960 1.00 68.75 134 ASP A O 1
ATOM 981 N N . ILE A 1 135 ? 35.600 -20.810 -2.011 1.00 64.94 135 ILE A N 1
ATOM 982 C CA . ILE A 1 135 ? 34.609 -20.051 -2.783 1.00 64.94 135 ILE A CA 1
ATOM 983 C C . ILE A 1 135 ? 33.648 -19.305 -1.835 1.00 64.94 135 ILE A C 1
ATOM 985 O O . ILE A 1 135 ? 33.157 -18.222 -2.182 1.00 64.94 135 ILE A O 1
ATOM 989 N N . GLU A 1 136 ? 33.427 -19.814 -0.618 1.00 63.25 136 GLU A N 1
ATOM 990 C CA . GLU A 1 136 ? 32.596 -19.152 0.395 1.00 63.25 136 GLU A CA 1
ATOM 991 C C . GLU A 1 136 ? 33.258 -17.883 0.949 1.00 63.25 136 GLU A C 1
ATOM 993 O O . GLU A 1 136 ? 32.605 -16.837 1.051 1.00 63.25 136 GLU A O 1
ATOM 998 N N . ALA A 1 137 ? 34.579 -17.893 1.157 1.00 65.56 137 ALA A N 1
ATOM 999 C CA . ALA A 1 137 ? 35.328 -16.708 1.584 1.00 65.56 137 ALA A CA 1
ATOM 1000 C C . ALA A 1 137 ? 35.352 -15.598 0.510 1.00 65.56 137 ALA A C 1
ATOM 1002 O O . ALA A 1 137 ? 35.442 -14.405 0.832 1.00 65.56 137 ALA A O 1
ATOM 1003 N N . ALA A 1 138 ? 35.244 -15.965 -0.772 1.00 61.62 138 ALA A N 1
ATOM 1004 C CA . ALA A 1 138 ? 35.155 -15.017 -1.881 1.00 61.62 138 ALA A CA 1
ATOM 1005 C C . ALA A 1 138 ? 33.758 -14.369 -2.000 1.00 61.62 138 ALA A C 1
ATOM 1007 O O . ALA A 1 138 ? 33.663 -13.163 -2.257 1.00 61.62 138 ALA A O 1
ATOM 1008 N N . ARG A 1 139 ? 32.670 -15.120 -1.757 1.00 66.62 139 ARG A N 1
ATOM 1009 C CA . ARG A 1 139 ? 31.288 -14.588 -1.778 1.00 66.62 139 ARG A CA 1
ATOM 1010 C C . ARG A 1 139 ? 31.049 -13.538 -0.696 1.00 66.62 139 ARG A C 1
ATOM 1012 O O . ARG A 1 139 ? 30.449 -12.498 -0.977 1.00 66.62 139 ARG A O 1
ATOM 1019 N N . GLN A 1 140 ? 31.576 -13.755 0.507 1.00 67.44 140 GLN A N 1
ATOM 1020 C CA . GLN A 1 140 ? 31.340 -12.860 1.642 1.00 67.44 140 GLN A CA 1
ATOM 1021 C C . GLN A 1 140 ? 31.961 -11.463 1.454 1.00 67.44 140 GLN A C 1
ATOM 1023 O O . GLN A 1 140 ? 31.392 -10.456 1.879 1.00 67.44 140 GLN A O 1
ATOM 1028 N N . ARG A 1 141 ? 33.092 -11.363 0.739 1.00 61.50 141 ARG A N 1
ATOM 1029 C CA . ARG A 1 141 ? 33.716 -10.068 0.402 1.00 61.50 141 ARG A CA 1
ATOM 1030 C C . ARG A 1 141 ? 32.940 -9.290 -0.662 1.00 61.50 141 ARG A C 1
ATOM 1032 O O . ARG A 1 141 ? 32.996 -8.062 -0.656 1.00 61.50 141 ARG A O 1
ATOM 1039 N N . ARG A 1 142 ? 32.221 -9.980 -1.557 1.00 61.88 142 ARG A N 1
ATOM 1040 C CA . ARG A 1 142 ? 31.411 -9.355 -2.615 1.00 61.88 142 ARG A CA 1
ATOM 1041 C C . ARG A 1 142 ? 30.157 -8.697 -2.047 1.00 61.88 142 ARG A C 1
ATOM 1043 O O . ARG A 1 142 ? 29.859 -7.566 -2.416 1.00 61.88 142 ARG A O 1
ATOM 1050 N N . ASN A 1 143 ? 29.480 -9.361 -1.109 1.00 60.50 143 ASN A N 1
ATOM 1051 C CA . ASN A 1 143 ? 28.252 -8.827 -0.511 1.00 60.50 143 ASN A CA 1
ATOM 1052 C C . ASN A 1 143 ? 28.504 -7.556 0.316 1.00 60.50 143 ASN A C 1
ATOM 1054 O O . ASN A 1 143 ? 27.692 -6.642 0.312 1.00 60.50 143 ASN A O 1
ATOM 1058 N N . ARG A 1 144 ? 29.690 -7.433 0.929 1.00 60.09 144 ARG A N 1
ATOM 1059 C CA . ARG A 1 144 ? 30.106 -6.217 1.649 1.00 60.09 144 ARG A CA 1
ATOM 1060 C C . ARG A 1 144 ? 30.347 -4.991 0.762 1.00 60.09 144 ARG A C 1
ATOM 1062 O O . ARG A 1 144 ? 30.365 -3.882 1.281 1.00 60.09 144 ARG A O 1
ATOM 1069 N N . ARG A 1 145 ? 30.565 -5.161 -0.547 1.00 55.31 145 ARG A N 1
ATOM 1070 C CA . ARG A 1 145 ? 30.861 -4.050 -1.475 1.00 55.31 145 ARG A CA 1
ATOM 1071 C C . ARG A 1 145 ? 29.642 -3.543 -2.244 1.00 55.31 145 ARG A C 1
ATOM 1073 O O . ARG A 1 145 ? 29.729 -2.490 -2.857 1.00 55.31 145 ARG A O 1
ATOM 1080 N N . LEU A 1 146 ? 28.521 -4.261 -2.192 1.00 55.28 146 LEU A N 1
ATOM 1081 C CA . LEU A 1 146 ? 27.271 -3.872 -2.854 1.00 55.28 146 LEU A CA 1
ATOM 1082 C C . LEU A 1 146 ? 26.422 -2.889 -2.023 1.00 55.28 146 LEU A C 1
ATOM 1084 O O . LEU A 1 146 ? 25.457 -2.347 -2.542 1.00 55.28 146 LEU A O 1
ATOM 1088 N N . GLY A 1 147 ? 26.799 -2.603 -0.770 1.00 53.50 147 GLY A N 1
ATOM 1089 C CA . GLY A 1 147 ? 26.100 -1.638 0.093 1.00 53.50 147 GLY A CA 1
ATOM 1090 C C . GLY A 1 147 ? 26.458 -0.160 -0.130 1.00 53.50 147 GLY A C 1
ATOM 1091 O O . GLY A 1 147 ? 25.968 0.690 0.600 1.00 53.50 147 GLY A O 1
ATOM 1092 N N . TRP A 1 148 ? 27.333 0.167 -1.088 1.00 52.72 148 TRP A N 1
ATOM 1093 C CA . TRP A 1 148 ? 27.800 1.538 -1.336 1.00 52.72 148 TRP A CA 1
ATOM 1094 C C . TRP A 1 148 ? 27.795 1.835 -2.841 1.00 52.72 148 TRP A C 1
ATOM 1096 O O . TRP A 1 148 ? 28.845 1.831 -3.478 1.00 52.72 148 TRP A O 1
ATOM 1106 N N . GLY A 1 149 ? 26.625 2.082 -3.434 1.00 54.16 149 GLY A N 1
ATOM 1107 C CA . GLY A 1 149 ? 26.568 2.719 -4.754 1.00 54.16 149 GLY A CA 1
ATOM 1108 C C . GLY A 1 149 ? 25.406 2.302 -5.644 1.00 54.16 149 GLY A C 1
ATOM 1109 O O . GLY A 1 149 ? 25.553 1.408 -6.468 1.00 54.16 149 GLY A O 1
ATOM 1110 N N . ALA A 1 150 ? 24.297 3.033 -5.556 1.00 46.81 150 ALA A N 1
ATOM 1111 C CA . ALA A 1 150 ? 23.404 3.256 -6.691 1.00 46.81 150 ALA A CA 1
ATOM 1112 C C . ALA A 1 150 ? 22.659 4.580 -6.465 1.00 46.81 150 ALA A C 1
ATOM 1114 O O . ALA A 1 150 ? 21.691 4.648 -5.713 1.00 46.81 150 ALA A O 1
ATOM 1115 N N . GLY A 1 151 ? 23.186 5.652 -7.058 1.00 49.06 151 GLY A N 1
ATOM 1116 C CA . GLY A 1 151 ? 22.596 6.986 -7.048 1.00 49.06 151 GLY A CA 1
ATOM 1117 C C . GLY A 1 151 ? 21.913 7.336 -8.374 1.00 49.06 151 GLY A C 1
ATOM 1118 O O . GLY A 1 151 ? 22.301 6.834 -9.421 1.00 49.06 151 GLY A O 1
ATOM 1119 N N . LEU A 1 152 ? 20.934 8.243 -8.267 1.00 55.06 152 LEU A N 1
ATOM 1120 C CA . LEU A 1 152 ? 20.491 9.271 -9.227 1.00 55.06 152 LEU A CA 1
ATOM 1121 C C . LEU A 1 152 ? 20.265 8.872 -10.701 1.00 55.06 152 LEU A C 1
ATOM 1123 O O . LEU A 1 152 ? 21.199 8.831 -11.497 1.00 55.06 152 LEU A O 1
ATOM 1127 N N . LEU A 1 153 ? 18.989 8.790 -11.105 1.00 56.53 153 LEU A N 1
ATOM 1128 C CA . LEU A 1 153 ? 18.566 8.937 -12.503 1.00 56.53 153 LEU A CA 1
ATOM 1129 C C . LEU A 1 153 ? 17.651 10.160 -12.651 1.00 56.53 153 LEU A C 1
ATOM 1131 O O . LEU A 1 153 ? 16.541 10.195 -12.125 1.00 56.53 153 LEU A O 1
ATOM 1135 N N . ALA A 1 154 ? 18.152 11.169 -13.365 1.00 50.28 154 ALA A N 1
ATOM 1136 C CA . ALA A 1 154 ? 17.414 12.350 -13.794 1.00 50.28 154 ALA A CA 1
ATOM 1137 C C . ALA A 1 154 ? 16.599 12.032 -15.060 1.00 50.28 154 ALA A C 1
ATOM 1139 O O . ALA A 1 154 ? 17.126 11.457 -16.012 1.00 50.28 154 ALA A O 1
ATOM 1140 N N . THR A 1 155 ? 15.325 12.420 -15.082 1.00 47.59 155 THR A N 1
ATOM 1141 C CA . THR A 1 155 ? 14.401 12.200 -16.203 1.00 47.59 155 THR A CA 1
ATOM 1142 C C . THR A 1 155 ? 14.191 13.486 -17.007 1.00 47.59 155 THR A C 1
ATOM 1144 O O . THR A 1 155 ? 13.895 14.541 -16.452 1.00 47.59 155 THR A O 1
ATOM 1147 N N . ALA A 1 156 ? 14.321 13.394 -18.334 1.00 44.06 156 ALA A N 1
ATOM 1148 C CA . ALA A 1 156 ? 13.931 14.435 -19.285 1.00 44.06 156 ALA A CA 1
ATOM 1149 C C . ALA A 1 156 ? 12.809 13.899 -20.189 1.00 44.06 156 ALA A C 1
ATOM 1151 O O . ALA A 1 156 ? 12.933 12.816 -20.762 1.00 44.06 156 ALA A O 1
ATOM 1152 N N . ALA A 1 157 ? 11.708 14.648 -20.283 1.00 46.34 157 ALA A N 1
ATOM 1153 C CA . ALA A 1 157 ? 10.507 14.309 -21.043 1.00 46.34 157 ALA A CA 1
ATOM 1154 C C . ALA A 1 157 ? 10.558 14.882 -22.471 1.00 46.34 157 ALA A C 1
ATOM 1156 O O . ALA A 1 157 ? 10.950 16.032 -22.663 1.00 46.34 157 ALA A O 1
ATOM 1157 N N . ALA A 1 158 ? 10.095 14.112 -23.459 1.00 41.06 158 ALA A N 1
ATOM 1158 C CA . ALA A 1 158 ? 9.799 14.601 -24.806 1.00 41.06 158 ALA A CA 1
ATOM 1159 C C . ALA A 1 158 ? 8.432 14.066 -25.262 1.00 41.06 158 ALA A C 1
ATOM 1161 O O . ALA A 1 158 ? 8.169 12.867 -25.193 1.00 41.06 158 ALA A O 1
ATOM 1162 N N . VAL A 1 159 ? 7.563 14.986 -25.689 1.00 45.50 159 VAL A N 1
ATOM 1163 C CA . VAL A 1 159 ? 6.157 14.775 -26.068 1.00 45.50 159 VAL A CA 1
ATOM 1164 C C . VAL A 1 159 ? 6.051 14.695 -27.593 1.00 45.50 159 VAL A C 1
ATOM 1166 O O . VAL A 1 159 ? 6.579 15.567 -28.280 1.00 45.50 159 VAL A O 1
ATOM 1169 N N . LEU A 1 160 ? 5.334 13.703 -28.131 1.00 42.12 160 LEU A N 1
ATOM 1170 C CA . LEU A 1 160 ? 4.882 13.681 -29.529 1.00 42.12 160 LEU A CA 1
ATOM 1171 C C . LEU A 1 160 ? 3.395 13.305 -29.582 1.00 42.12 160 LEU A C 1
ATOM 1173 O O . LEU A 1 160 ? 2.991 12.284 -29.031 1.00 42.12 160 LEU A O 1
ATOM 1177 N N . GLY A 1 161 ? 2.592 14.157 -30.227 1.00 41.22 161 GLY A N 1
ATOM 1178 C CA . GLY A 1 161 ? 1.146 13.995 -30.401 1.00 41.22 161 GLY A CA 1
ATOM 1179 C C . GLY A 1 161 ? 0.771 13.359 -31.742 1.00 41.22 161 GLY A C 1
ATOM 1180 O O . GLY A 1 161 ? 1.459 13.547 -32.744 1.00 41.22 161 GLY A O 1
ATOM 1181 N N . LEU A 1 162 ? -0.354 12.640 -31.762 1.00 38.00 162 LEU A N 1
ATOM 1182 C CA . LEU A 1 162 ? -0.966 12.072 -32.964 1.00 38.00 162 LEU A CA 1
ATOM 1183 C C . LEU A 1 162 ? -2.469 12.382 -32.991 1.00 38.00 162 LEU A C 1
ATOM 1185 O O . LEU A 1 162 ? -3.180 12.184 -32.009 1.00 38.00 162 LEU A O 1
ATOM 1189 N N . VAL A 1 163 ? -2.928 12.880 -34.140 1.00 42.75 163 VAL A N 1
ATOM 1190 C CA . VAL A 1 163 ? -4.324 13.207 -34.466 1.00 42.75 16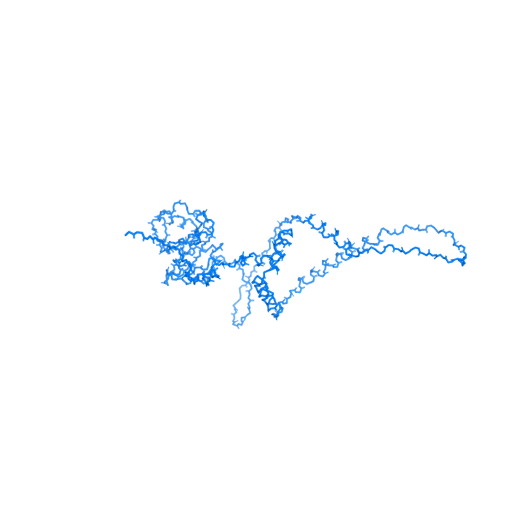3 VAL A CA 1
ATOM 1191 C C . VAL A 1 163 ? -5.064 11.924 -34.860 1.00 42.75 163 VAL A C 1
ATOM 1193 O O . VAL A 1 163 ? -4.586 11.199 -35.730 1.00 42.75 163 VAL A O 1
ATOM 1196 N N . PHE A 1 164 ? -6.240 11.665 -34.279 1.00 38.56 164 PHE A N 1
ATOM 1197 C CA . PHE A 1 164 ? -7.117 10.563 -34.697 1.00 38.56 164 PHE A CA 1
ATOM 1198 C C . PHE A 1 164 ? -8.322 11.059 -35.505 1.00 38.56 164 PHE A C 1
ATOM 1200 O O . PHE A 1 164 ? -9.056 11.955 -35.091 1.00 38.56 164 PHE A O 1
ATOM 1207 N N . VAL A 1 165 ? -8.523 10.430 -36.665 1.00 43.72 165 VAL A N 1
ATOM 1208 C CA . VAL A 1 165 ? -9.707 10.553 -37.525 1.00 43.72 165 VAL A CA 1
ATOM 1209 C C . VAL A 1 165 ? -10.797 9.608 -37.006 1.00 43.72 165 VAL A C 1
ATOM 1211 O O . VAL A 1 165 ? -10.534 8.435 -36.748 1.00 43.72 165 VAL A O 1
ATOM 1214 N N . ASN A 1 166 ? -12.017 10.127 -36.859 1.00 33.41 166 ASN A N 1
ATOM 1215 C CA . ASN A 1 166 ? -13.193 9.411 -36.359 1.00 33.41 166 ASN A CA 1
ATOM 1216 C C . ASN A 1 166 ? -13.876 8.600 -37.478 1.00 33.41 166 ASN A C 1
ATOM 1218 O O . ASN A 1 166 ? -14.251 9.166 -38.505 1.00 33.41 166 ASN A O 1
ATOM 1222 N N . LEU A 1 167 ? -14.087 7.299 -37.259 1.00 41.59 167 LEU A N 1
ATOM 1223 C CA . LEU A 1 167 ? -14.940 6.424 -38.077 1.00 41.59 167 LEU A CA 1
ATOM 1224 C C . LEU A 1 167 ? -15.826 5.579 -37.137 1.00 41.59 167 LEU A C 1
ATOM 1226 O O . LEU A 1 167 ? -15.310 5.066 -36.141 1.00 41.59 167 LEU A O 1
ATOM 1230 N N . PRO A 1 168 ? -17.135 5.423 -37.419 1.00 45.59 168 PRO A N 1
ATOM 1231 C CA . PRO A 1 168 ? -18.068 4.736 -36.527 1.00 45.59 168 PRO A CA 1
ATOM 1232 C C . PRO A 1 168 ? -17.848 3.218 -36.567 1.00 45.59 168 PRO A C 1
ATOM 1234 O O . PRO A 1 168 ? -17.571 2.656 -37.628 1.00 45.59 168 PRO A O 1
ATOM 1237 N N . ARG A 1 169 ? -17.959 2.550 -35.412 1.00 37.09 169 ARG A N 1
ATOM 1238 C CA . ARG A 1 169 ? -17.713 1.107 -35.277 1.00 37.09 169 ARG A CA 1
ATOM 1239 C C . ARG A 1 169 ? -18.923 0.388 -34.682 1.00 37.09 169 ARG A C 1
ATOM 1241 O O . ARG A 1 169 ? -19.332 0.691 -33.565 1.00 37.09 169 ARG A O 1
ATOM 1248 N N . ASP A 1 170 ? -19.428 -0.584 -35.436 1.00 42.25 170 ASP A N 1
ATOM 1249 C CA . ASP A 1 170 ? -20.314 -1.650 -34.972 1.00 42.25 170 ASP A CA 1
ATOM 1250 C C . ASP A 1 170 ? -19.555 -2.690 -34.119 1.00 42.25 170 ASP A C 1
ATOM 1252 O O . ASP A 1 170 ? -18.329 -2.815 -34.161 1.00 42.25 170 ASP A O 1
ATOM 1256 N N . THR A 1 171 ? -20.333 -3.412 -33.316 1.00 53.31 171 THR A N 1
ATOM 1257 C CA . THR A 1 171 ? -20.003 -4.247 -32.147 1.00 53.31 171 THR A CA 1
ATOM 1258 C C . THR A 1 171 ? -18.949 -5.354 -32.329 1.00 53.31 171 THR A C 1
ATOM 1260 O O . THR A 1 171 ? -19.062 -6.186 -33.227 1.00 53.31 171 THR A O 1
ATOM 1263 N N . GLY A 1 172 ? -18.016 -5.446 -31.368 1.00 36.97 172 GLY A N 1
ATOM 1264 C CA . GLY A 1 172 ? -17.088 -6.571 -31.147 1.00 36.97 172 GLY A CA 1
ATOM 1265 C C . GLY A 1 172 ? -15.917 -6.156 -30.240 1.00 36.97 172 GLY A C 1
ATOM 1266 O O . GLY A 1 172 ? -14.936 -5.604 -30.727 1.00 36.97 172 GLY A O 1
ATOM 1267 N N . GLY A 1 173 ? -16.055 -6.321 -28.918 1.00 39.25 173 GLY A N 1
ATOM 1268 C CA . GLY A 1 173 ? -15.211 -5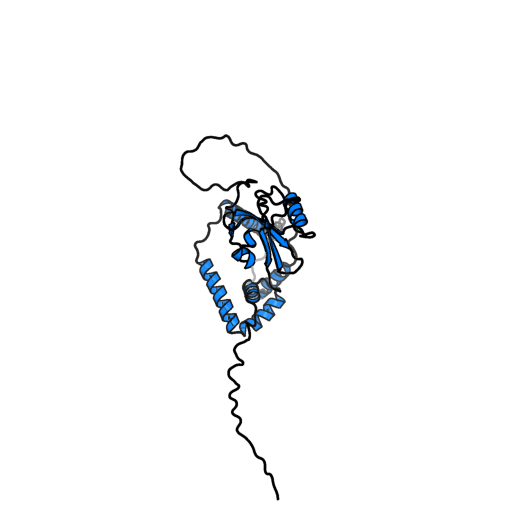.650 -27.916 1.00 39.25 173 GLY A CA 1
ATOM 1269 C C . GLY A 1 173 ? -13.945 -6.407 -27.499 1.00 39.25 173 GLY A C 1
ATOM 1270 O O . GLY A 1 173 ? -14.030 -7.410 -26.797 1.00 39.25 173 GLY A O 1
ATOM 1271 N N . SER A 1 174 ? -12.786 -5.852 -27.862 1.00 37.22 174 SER A N 1
ATOM 1272 C CA . SER A 1 174 ? -11.466 -6.106 -27.260 1.00 37.22 174 SER A CA 1
ATOM 1273 C C . SER A 1 174 ? -11.078 -4.910 -26.369 1.00 37.22 174 SER A C 1
ATOM 1275 O O . SER A 1 174 ? -11.439 -3.781 -26.713 1.00 37.22 174 SER A O 1
ATOM 1277 N N . PRO A 1 175 ? -10.366 -5.108 -25.243 1.00 36.88 175 PRO A N 1
ATOM 1278 C CA . PRO A 1 175 ? -10.070 -4.043 -24.284 1.00 36.88 175 PRO A CA 1
ATOM 1279 C C . PRO A 1 175 ? -8.974 -3.094 -24.796 1.00 36.88 175 PRO A C 1
ATOM 1281 O O . PRO A 1 175 ? -7.906 -3.526 -25.225 1.00 36.88 175 PRO A O 1
ATOM 1284 N N . GLN A 1 176 ? -9.250 -1.792 -24.719 1.00 39.88 176 GLN A N 1
ATOM 1285 C CA . GLN A 1 176 ? -8.339 -0.694 -25.048 1.00 39.88 176 GLN A CA 1
ATOM 1286 C C . GLN A 1 176 ? -7.780 -0.098 -23.736 1.00 39.88 176 GLN A C 1
ATOM 1288 O O . GLN A 1 176 ? -8.571 0.134 -22.818 1.00 39.88 176 GLN A O 1
ATOM 1293 N N . PRO A 1 177 ? -6.469 0.193 -23.613 1.00 39.84 177 PRO A N 1
ATOM 1294 C CA . PRO A 1 177 ? -5.935 0.951 -22.483 1.00 39.84 177 PRO A CA 1
ATOM 1295 C C . PRO A 1 177 ? -6.404 2.408 -22.588 1.00 39.84 177 PRO A C 1
ATOM 1297 O O . PRO A 1 177 ? -6.130 3.083 -23.582 1.00 39.84 177 PRO A O 1
ATOM 1300 N N . GLY A 1 178 ? -7.153 2.870 -21.587 1.00 38.22 178 GLY A N 1
ATOM 1301 C CA . GLY A 1 178 ? -7.705 4.221 -21.534 1.00 38.22 178 GLY A CA 1
ATOM 1302 C C . GLY A 1 178 ? -6.630 5.275 -21.277 1.00 38.22 178 GLY A C 1
ATOM 1303 O O . GLY A 1 178 ? -5.847 5.165 -20.335 1.00 38.22 178 GLY A O 1
ATOM 1304 N N . ALA A 1 179 ? -6.623 6.305 -22.123 1.00 40.16 179 ALA A N 1
ATOM 1305 C CA . ALA A 1 179 ? -6.029 7.596 -21.817 1.00 40.16 179 ALA A CA 1
ATOM 1306 C C . ALA A 1 179 ? -6.719 8.196 -20.580 1.00 40.16 179 ALA A C 1
ATOM 1308 O O . ALA A 1 179 ? -7.921 8.007 -20.393 1.00 40.16 179 ALA A O 1
ATOM 1309 N N . ALA A 1 180 ? -5.953 8.906 -19.751 1.00 45.62 180 ALA A N 1
ATOM 1310 C CA . ALA A 1 180 ? -6.492 9.717 -18.670 1.00 45.62 180 ALA A CA 1
ATOM 1311 C C . ALA A 1 180 ? -7.432 10.776 -19.264 1.00 45.62 180 ALA A C 1
ATOM 1313 O O . ALA A 1 180 ? -6.992 11.691 -19.960 1.00 45.62 180 ALA A O 1
ATOM 1314 N N . ASP A 1 181 ? -8.720 10.576 -19.019 1.00 34.16 181 ASP A N 1
ATOM 1315 C CA . ASP A 1 181 ? -9.794 11.521 -19.270 1.00 34.16 181 ASP A CA 1
ATOM 1316 C C . ASP A 1 181 ? -10.034 12.264 -17.950 1.00 34.16 181 ASP A C 1
ATOM 1318 O O . ASP A 1 181 ? -10.444 11.660 -16.951 1.00 34.16 181 ASP A O 1
ATOM 1322 N N . ASP A 1 182 ? -9.724 13.560 -17.921 1.00 49.16 182 ASP A N 1
ATOM 1323 C CA . ASP A 1 182 ? -10.159 14.468 -16.861 1.00 49.16 182 ASP A CA 1
ATOM 1324 C C . ASP A 1 182 ? -11.682 14.627 -16.985 1.00 49.16 182 ASP A C 1
ATOM 1326 O O . ASP A 1 182 ? -12.185 15.577 -17.582 1.00 49.16 182 ASP A O 1
ATOM 1330 N N . GLY A 1 183 ? -12.427 13.651 -16.456 1.00 49.34 183 GLY A N 1
ATOM 1331 C CA . GLY A 1 183 ? -13.890 13.690 -16.423 1.00 49.34 183 GLY A CA 1
ATOM 1332 C C . GLY A 1 183 ? -14.623 12.468 -16.975 1.00 49.34 183 GLY A C 1
ATOM 1333 O O . GLY A 1 183 ? -15.674 12.630 -17.584 1.00 49.34 183 GLY A O 1
ATOM 1334 N N . ALA A 1 184 ? -14.162 11.244 -16.712 1.00 41.16 184 ALA A N 1
ATOM 1335 C CA . ALA A 1 184 ? -15.009 10.052 -16.827 1.00 41.16 184 ALA A CA 1
ATOM 1336 C C . ALA A 1 184 ? -14.894 9.225 -15.540 1.00 41.16 184 ALA A C 1
ATOM 1338 O O . ALA A 1 184 ? -13.973 8.435 -15.344 1.00 41.16 184 ALA A O 1
ATOM 1339 N N . GLY A 1 185 ? -15.816 9.510 -14.618 1.00 47.53 185 GLY A N 1
ATOM 1340 C CA . GLY A 1 185 ? -15.785 9.067 -13.230 1.00 47.53 185 GLY A CA 1
ATOM 1341 C C . GLY A 1 185 ? -15.727 7.552 -13.062 1.00 47.53 185 GLY A C 1
ATOM 1342 O O . GLY A 1 185 ? -16.480 6.796 -13.678 1.00 47.53 185 GLY A O 1
ATOM 1343 N N . SER A 1 186 ? -14.884 7.121 -12.124 1.00 55.66 186 SER A N 1
ATOM 1344 C CA . SER A 1 186 ? -15.137 5.860 -11.430 1.00 55.66 186 SER A CA 1
ATOM 1345 C C . SER A 1 186 ? -16.581 5.861 -10.906 1.00 55.66 186 SER A C 1
ATOM 1347 O O . SER A 1 186 ? -17.052 6.919 -10.473 1.00 55.66 186 SER A O 1
ATOM 1349 N N . PRO A 1 187 ? -17.296 4.720 -10.915 1.00 63.16 187 PRO A N 1
ATOM 1350 C CA . PRO A 1 187 ? -18.646 4.673 -10.370 1.00 63.16 187 PRO A CA 1
ATOM 1351 C C . PRO A 1 187 ? -18.631 5.214 -8.930 1.00 63.16 187 PRO A C 1
ATOM 1353 O O . PRO A 1 187 ? -17.723 4.871 -8.161 1.00 63.16 187 PRO A O 1
ATOM 1356 N N . PRO A 1 188 ? -19.583 6.093 -8.568 1.00 68.50 188 PRO A N 1
ATOM 1357 C CA . PRO A 1 188 ? -19.589 6.714 -7.254 1.00 68.50 188 PRO A CA 1
ATOM 1358 C C . PRO A 1 188 ? -19.781 5.632 -6.193 1.00 68.50 188 PRO A C 1
ATOM 1360 O O . PRO A 1 188 ? -20.639 4.756 -6.339 1.00 68.50 188 PRO A O 1
ATOM 1363 N N . LEU A 1 189 ? -18.978 5.686 -5.130 1.00 80.00 189 LEU A N 1
ATOM 1364 C CA . LEU A 1 189 ? -19.047 4.679 -4.077 1.00 80.00 189 LEU A CA 1
ATOM 1365 C C . LEU A 1 189 ? -20.376 4.793 -3.341 1.00 80.00 189 LEU A C 1
ATOM 1367 O O . LEU A 1 189 ? -20.682 5.843 -2.780 1.00 80.00 189 LEU A O 1
ATOM 1371 N N . ALA A 1 190 ? -21.155 3.716 -3.338 1.00 86.50 190 ALA A N 1
ATOM 1372 C CA . ALA A 1 190 ? -22.356 3.635 -2.522 1.00 86.50 190 ALA A CA 1
ATOM 1373 C C . ALA A 1 190 ? -21.950 3.503 -1.049 1.00 86.50 190 ALA A C 1
ATOM 1375 O O . ALA A 1 190 ? -21.270 2.549 -0.677 1.00 86.50 190 ALA A O 1
ATOM 1376 N N . LEU A 1 191 ? -22.356 4.470 -0.229 1.00 85.94 191 LEU A N 1
ATOM 1377 C CA . LEU A 1 191 ? -22.101 4.508 1.207 1.00 85.94 191 LEU A CA 1
ATOM 1378 C C . LEU A 1 191 ? -23.418 4.773 1.940 1.00 85.94 191 LEU A C 1
ATOM 1380 O O . LEU A 1 191 ? -24.242 5.573 1.490 1.00 85.94 191 LEU A O 1
ATOM 1384 N N . SER A 1 192 ? -23.612 4.134 3.090 1.00 86.50 192 SER A N 1
ATOM 1385 C CA . SER A 1 192 ? -24.632 4.565 4.048 1.00 86.50 192 SER A CA 1
ATOM 1386 C C . SER A 1 192 ? -24.037 5.550 5.053 1.00 86.50 192 SER A C 1
ATOM 1388 O O . SER A 1 192 ? -22.824 5.579 5.285 1.00 86.50 192 SER A O 1
ATOM 1390 N N . GLU A 1 193 ? -24.878 6.354 5.704 1.00 83.88 193 GLU A N 1
ATOM 1391 C CA . GLU A 1 193 ? -24.399 7.229 6.786 1.00 83.88 193 GLU A CA 1
ATOM 1392 C C . GLU A 1 193 ? -23.804 6.411 7.949 1.00 83.88 193 GLU A C 1
ATOM 1394 O O . GLU A 1 193 ? -22.828 6.821 8.585 1.00 83.88 193 GLU A O 1
ATOM 1399 N N . GLY A 1 194 ? -24.350 5.212 8.178 1.00 83.38 194 GLY A N 1
ATOM 1400 C CA . GLY A 1 194 ? -23.818 4.240 9.128 1.00 83.38 194 GLY A CA 1
ATOM 1401 C C . GLY A 1 194 ? -22.404 3.776 8.775 1.00 83.38 194 GLY A C 1
ATOM 1402 O O . GLY A 1 194 ? -21.568 3.680 9.670 1.00 83.38 194 GLY A O 1
ATOM 1403 N N . ASP A 1 195 ? -22.105 3.558 7.492 1.00 86.06 195 ASP A N 1
ATOM 1404 C CA . ASP A 1 195 ? -20.770 3.147 7.038 1.00 86.06 195 ASP A CA 1
ATOM 1405 C C . ASP A 1 195 ? -19.731 4.248 7.251 1.00 86.06 195 ASP A C 1
ATOM 1407 O O . ASP A 1 195 ? -18.631 3.967 7.729 1.00 86.06 195 ASP A O 1
ATOM 1411 N N . VAL A 1 196 ? -20.088 5.505 6.967 1.00 84.56 196 VAL A N 1
ATOM 1412 C CA . VAL A 1 196 ? -19.205 6.662 7.194 1.00 84.56 196 VAL A CA 1
ATOM 1413 C C . VAL A 1 196 ? -18.885 6.807 8.681 1.00 84.56 196 VAL A C 1
ATOM 1415 O O . VAL A 1 196 ? -17.717 6.902 9.060 1.00 84.56 196 VAL A O 1
ATOM 1418 N N . ARG A 1 197 ? -19.910 6.737 9.539 1.00 84.25 197 ARG A N 1
ATOM 1419 C CA . ARG A 1 197 ? -19.752 6.843 10.998 1.00 84.25 197 ARG A CA 1
ATOM 1420 C C . ARG A 1 197 ? -18.990 5.662 11.602 1.00 84.25 197 ARG A C 1
ATOM 1422 O O . ARG A 1 197 ? -18.237 5.836 12.556 1.00 84.25 197 ARG A O 1
ATOM 1429 N N . ALA A 1 198 ? -19.176 4.463 11.053 1.00 83.44 198 ALA A N 1
ATOM 1430 C CA . ALA A 1 198 ? -18.465 3.256 11.466 1.00 83.44 198 ALA A CA 1
ATOM 1431 C C . ALA A 1 198 ? -17.047 3.154 10.875 1.00 83.44 198 ALA A C 1
ATOM 1433 O O . ALA A 1 198 ? -16.345 2.182 11.159 1.00 83.44 198 ALA A O 1
ATOM 1434 N N . GLY A 1 199 ? -16.628 4.110 10.036 1.00 82.62 199 GLY A N 1
ATOM 1435 C CA . GLY A 1 199 ? -15.332 4.089 9.360 1.00 82.62 199 GLY A CA 1
ATOM 1436 C C . GLY A 1 199 ? -15.170 2.959 8.343 1.00 82.62 199 GLY A C 1
ATOM 1437 O O . GLY A 1 199 ? -14.048 2.592 8.014 1.00 82.62 199 GLY A O 1
ATOM 1438 N N . LYS A 1 200 ? -16.274 2.415 7.818 1.00 85.38 200 LYS A N 1
ATOM 1439 C CA . LYS A 1 200 ? -16.309 1.397 6.751 1.00 85.38 200 LYS A CA 1
ATOM 1440 C C . LYS A 1 200 ? -16.196 2.022 5.355 1.00 85.38 200 LYS A C 1
ATOM 1442 O O . LYS A 1 200 ? -16.774 1.534 4.391 1.00 85.38 200 LYS A O 1
ATOM 1447 N N . VAL A 1 201 ? -15.473 3.129 5.252 1.00 86.19 201 VAL A N 1
ATOM 1448 C CA . VAL A 1 201 ? -15.181 3.790 3.981 1.00 86.19 201 VAL A CA 1
ATOM 1449 C C . VAL A 1 201 ? -13.895 3.177 3.428 1.00 86.19 201 VAL A C 1
ATOM 1451 O O . VAL A 1 201 ? -12.937 3.042 4.192 1.00 86.19 201 VAL A O 1
ATOM 1454 N N . PRO A 1 202 ? -13.814 2.810 2.138 1.00 85.00 202 PRO A N 1
ATOM 1455 C CA . PRO A 1 202 ? -12.570 2.327 1.547 1.00 85.00 202 PRO A CA 1
ATOM 1456 C C . PRO A 1 202 ? -11.600 3.502 1.379 1.00 85.00 202 PRO A C 1
ATOM 1458 O O . PRO A 1 202 ? -11.508 4.135 0.332 1.00 85.00 202 PRO A O 1
ATOM 1461 N N . VAL A 1 203 ? -10.884 3.820 2.458 1.00 85.31 203 VAL A N 1
ATOM 1462 C CA . VAL A 1 203 ? -9.972 4.969 2.546 1.00 85.31 203 VAL A CA 1
ATOM 1463 C C . VAL A 1 203 ? -8.911 4.928 1.439 1.00 85.31 203 VAL A C 1
ATOM 1465 O O . VAL A 1 203 ? -8.579 5.971 0.886 1.00 85.31 203 VAL A O 1
ATOM 1468 N N . ASN A 1 204 ? -8.452 3.735 1.049 1.00 85.69 204 ASN A N 1
ATOM 1469 C CA . ASN A 1 204 ? -7.479 3.542 -0.034 1.00 85.69 204 ASN A CA 1
ATOM 1470 C C . ASN A 1 204 ? -7.978 4.038 -1.400 1.00 85.69 204 ASN A C 1
ATOM 1472 O O . ASN A 1 204 ? -7.174 4.504 -2.197 1.00 85.69 204 ASN A O 1
ATOM 1476 N N . ASP A 1 205 ? -9.288 3.991 -1.653 1.00 84.88 205 ASP A N 1
ATOM 1477 C CA . ASP A 1 205 ? -9.873 4.465 -2.913 1.00 84.88 205 ASP A CA 1
ATOM 1478 C C . ASP A 1 205 ? -10.040 5.992 -2.936 1.00 84.88 205 ASP A C 1
ATOM 1480 O O . ASP A 1 205 ? -10.261 6.590 -3.992 1.00 84.88 205 ASP A O 1
ATOM 1484 N N . VAL A 1 206 ? -9.988 6.629 -1.766 1.00 88.12 206 VAL A N 1
ATOM 1485 C CA . VAL A 1 206 ? -10.166 8.076 -1.595 1.00 88.12 206 VAL A CA 1
ATOM 1486 C C . VAL A 1 206 ? -8.814 8.770 -1.470 1.00 88.12 206 VAL A C 1
ATOM 1488 O O . VAL A 1 206 ? -8.652 9.872 -1.983 1.00 88.12 206 VAL A O 1
ATOM 1491 N N . LEU A 1 207 ? -7.836 8.137 -0.820 1.00 89.88 207 LEU A N 1
ATOM 1492 C CA . LEU A 1 207 ? -6.483 8.664 -0.661 1.00 89.88 207 LEU A CA 1
ATOM 1493 C C . LEU A 1 207 ? -5.847 8.981 -2.020 1.00 89.88 207 LEU A C 1
ATOM 1495 O O . LEU A 1 207 ? -5.771 8.134 -2.905 1.00 89.88 207 LEU A O 1
ATOM 1499 N N . GLY A 1 208 ? -5.391 10.222 -2.185 1.00 88.75 208 GLY A N 1
ATOM 1500 C CA . GLY A 1 208 ? -4.799 10.716 -3.428 1.00 88.75 208 GLY A CA 1
ATOM 1501 C C . GLY A 1 208 ? -5.798 10.989 -4.559 1.00 88.75 208 GLY A C 1
ATOM 1502 O O . GLY A 1 208 ? -5.411 11.591 -5.561 1.00 88.75 208 GLY A O 1
ATOM 1503 N N . ALA A 1 209 ? -7.073 10.612 -4.411 1.00 90.75 209 ALA A N 1
ATOM 1504 C CA . ALA A 1 209 ? -8.102 10.900 -5.402 1.00 90.75 209 ALA A CA 1
ATOM 1505 C C . ALA A 1 209 ? -8.430 12.402 -5.439 1.00 90.75 209 ALA A C 1
ATOM 1507 O O . ALA A 1 209 ? -8.483 13.084 -4.411 1.00 90.75 209 ALA A O 1
ATOM 1508 N N . ARG A 1 210 ? -8.666 12.921 -6.647 1.00 91.81 210 ARG A N 1
ATOM 1509 C CA . ARG A 1 210 ? -9.048 14.317 -6.909 1.00 91.81 210 ARG A CA 1
ATOM 1510 C C . ARG A 1 210 ? -10.317 14.371 -7.743 1.00 91.81 210 ARG A C 1
ATOM 1512 O O . ARG A 1 210 ? -10.317 14.860 -8.866 1.00 91.81 210 ARG A O 1
ATOM 1519 N N . ASP A 1 211 ? -11.385 13.817 -7.194 1.00 92.06 211 ASP A N 1
ATOM 1520 C CA . ASP A 1 211 ? -12.709 13.860 -7.797 1.00 92.06 211 ASP A CA 1
ATOM 1521 C C . ASP A 1 211 ? -13.620 14.757 -6.951 1.00 92.06 211 ASP A C 1
ATOM 1523 O O . ASP A 1 211 ? -14.145 14.365 -5.907 1.00 92.06 211 ASP A O 1
ATOM 1527 N N . TYR A 1 212 ? -13.765 15.998 -7.416 1.00 91.00 212 TYR A N 1
ATOM 1528 C CA . TYR A 1 212 ? -14.570 17.038 -6.778 1.00 91.00 212 TYR A CA 1
ATOM 1529 C C . TYR A 1 212 ? -16.058 16.943 -7.128 1.00 91.00 212 TYR A C 1
ATOM 1531 O O . TYR A 1 212 ? -16.867 17.663 -6.539 1.00 91.00 212 TYR A O 1
ATOM 1539 N N . GLY A 1 213 ? -16.423 16.088 -8.089 1.00 89.25 213 GLY A N 1
ATOM 1540 C CA . GLY A 1 213 ? -17.796 15.917 -8.538 1.00 89.25 213 GLY A CA 1
ATOM 1541 C C . GLY A 1 213 ? -18.518 17.252 -8.809 1.00 89.25 213 GLY A C 1
ATOM 1542 O O . GLY A 1 213 ? -17.952 18.145 -9.444 1.00 89.25 213 GLY A O 1
ATOM 1543 N N . PRO A 1 214 ? -19.757 17.426 -8.306 1.00 87.94 214 PRO A N 1
ATOM 1544 C CA . PRO A 1 214 ? -20.551 18.648 -8.488 1.00 87.94 214 PRO A CA 1
ATOM 1545 C C . PRO A 1 214 ? -19.945 19.920 -7.883 1.00 87.94 214 PRO A C 1
ATOM 1547 O O . PRO A 1 214 ? -20.412 21.015 -8.184 1.00 87.94 214 PRO A O 1
ATOM 1550 N N . LEU A 1 215 ? -18.933 19.798 -7.016 1.00 88.50 215 LEU A N 1
ATOM 1551 C CA . LEU A 1 215 ? -18.323 20.947 -6.352 1.00 88.50 215 LEU A CA 1
ATOM 1552 C C . LEU A 1 215 ? -17.258 21.641 -7.211 1.00 88.50 215 LEU A C 1
ATOM 1554 O O . LEU A 1 215 ? -16.738 22.672 -6.791 1.00 88.50 215 LEU A O 1
ATOM 1558 N N . GLU A 1 216 ? -16.978 21.117 -8.411 1.00 86.44 216 GLU A N 1
ATOM 1559 C CA . GLU A 1 216 ? -16.120 21.672 -9.476 1.00 86.44 216 GLU A CA 1
ATOM 1560 C C . GLU A 1 216 ? -14.632 21.840 -9.117 1.00 86.44 216 GLU A C 1
ATOM 1562 O O . GLU A 1 216 ? -13.778 21.708 -9.991 1.00 86.44 216 GLU A O 1
ATOM 1567 N N . GLY A 1 217 ? -14.277 22.084 -7.851 1.00 90.12 217 GLY A N 1
ATOM 1568 C CA . GLY A 1 217 ? -12.892 22.270 -7.445 1.00 90.12 217 GLY A CA 1
ATOM 1569 C C . GLY A 1 217 ? -12.655 22.482 -5.944 1.00 90.12 217 GLY A C 1
ATOM 1570 O O . GLY A 1 217 ? -13.591 22.601 -5.146 1.00 90.12 217 GLY A O 1
ATOM 1571 N N . PRO A 1 218 ? -11.373 22.570 -5.546 1.00 91.00 218 PRO A N 1
ATOM 1572 C CA . PRO A 1 218 ? -10.961 22.617 -4.145 1.00 91.00 218 PRO A CA 1
ATOM 1573 C C . PRO A 1 218 ? -11.385 23.906 -3.427 1.00 91.00 218 PRO A C 1
ATOM 1575 O O . PRO A 1 218 ? -11.675 23.863 -2.234 1.00 91.00 218 PRO A O 1
ATOM 1578 N N . GLU A 1 219 ? -11.488 25.042 -4.125 1.00 91.56 219 GLU A N 1
ATOM 1579 C CA . GLU A 1 219 ? -11.889 26.311 -3.494 1.00 91.56 219 GLU A CA 1
ATOM 1580 C C . GLU A 1 219 ? -13.329 26.284 -2.978 1.00 91.56 219 GLU A C 1
ATOM 1582 O O . GLU A 1 219 ? -13.621 26.813 -1.905 1.00 91.56 219 GLU A O 1
ATOM 1587 N N . ARG A 1 220 ? -14.230 25.603 -3.695 1.00 92.69 220 ARG A N 1
ATOM 1588 C CA . ARG A 1 220 ? -15.625 25.451 -3.270 1.00 92.69 220 ARG A CA 1
ATOM 1589 C C . ARG A 1 220 ? -15.735 24.577 -2.024 1.00 92.69 220 ARG A C 1
ATOM 1591 O O . ARG A 1 220 ? -16.483 24.911 -1.106 1.00 92.69 220 ARG A O 1
ATOM 1598 N N . ILE A 1 221 ? -14.936 23.508 -1.960 1.00 93.50 221 ILE A N 1
ATOM 1599 C CA . ILE A 1 221 ? -14.813 22.648 -0.777 1.00 93.50 221 ILE A CA 1
ATOM 1600 C C . ILE A 1 221 ? -14.283 23.449 0.411 1.00 93.50 221 ILE A C 1
ATOM 1602 O O . ILE A 1 221 ? -14.905 23.425 1.469 1.00 93.50 221 ILE A O 1
ATOM 1606 N N . ARG A 1 222 ? -13.186 24.202 0.245 1.00 92.38 222 ARG A N 1
ATOM 1607 C CA . ARG A 1 222 ? -12.624 25.039 1.320 1.00 92.38 222 ARG A CA 1
ATOM 1608 C C . ARG A 1 222 ? -13.632 26.068 1.823 1.00 92.38 222 ARG A C 1
ATOM 1610 O O . ARG A 1 222 ? -13.807 26.195 3.031 1.00 92.38 222 ARG A O 1
ATOM 1617 N N . GLY A 1 223 ? -14.340 26.739 0.913 1.00 93.06 223 GLY A N 1
ATOM 1618 C CA . GLY A 1 223 ? -15.421 27.660 1.259 1.00 93.06 223 GLY A CA 1
ATOM 1619 C C . GLY A 1 223 ? -16.529 26.979 2.062 1.00 93.06 223 GLY A C 1
ATOM 1620 O O . GLY A 1 223 ? -16.952 27.507 3.088 1.00 93.06 223 GLY A O 1
ATOM 1621 N N . CYS A 1 224 ? -16.950 25.779 1.654 1.00 95.19 224 CYS A N 1
ATOM 1622 C CA . CYS A 1 224 ? -17.982 25.042 2.376 1.00 95.19 224 CYS A CA 1
ATOM 1623 C C . CYS A 1 224 ? -17.527 24.560 3.762 1.00 95.19 224 CYS A C 1
ATOM 1625 O O . CYS A 1 224 ? -18.271 24.683 4.735 1.00 95.19 224 CYS A O 1
ATOM 1627 N N . LEU A 1 225 ? -16.297 24.048 3.875 1.00 94.88 225 LEU A N 1
ATOM 1628 C CA . LEU A 1 225 ? -15.709 23.627 5.149 1.00 94.88 225 LEU A CA 1
ATOM 1629 C C . LEU A 1 225 ? -15.578 24.813 6.113 1.00 94.88 225 LEU A C 1
ATOM 1631 O O . LEU A 1 225 ? -15.959 24.695 7.277 1.00 94.88 225 LEU A O 1
ATOM 1635 N N . ALA A 1 226 ? -15.134 25.974 5.624 1.00 94.12 226 ALA A N 1
ATOM 1636 C CA . ALA A 1 226 ? -15.060 27.197 6.416 1.00 94.12 226 ALA A CA 1
ATOM 1637 C C . ALA A 1 226 ? -16.449 27.661 6.887 1.00 94.12 226 ALA A C 1
ATOM 1639 O O . ALA A 1 226 ? -16.625 27.959 8.068 1.00 94.12 226 ALA A O 1
ATOM 1640 N N . ALA A 1 227 ? -17.452 27.649 6.000 1.00 93.94 227 ALA A N 1
ATOM 1641 C CA . ALA A 1 227 ? -18.839 27.970 6.342 1.00 93.94 227 ALA A CA 1
ATOM 1642 C C . ALA A 1 227 ? -19.445 26.986 7.361 1.00 93.94 227 ALA A C 1
ATOM 1644 O O . ALA A 1 227 ? -20.301 27.363 8.159 1.00 93.94 227 ALA A O 1
ATOM 1645 N N . ALA A 1 228 ? -18.976 25.735 7.367 1.00 92.56 228 ALA A N 1
ATOM 1646 C CA . ALA A 1 228 ? -19.348 24.713 8.342 1.00 92.56 228 ALA A CA 1
ATOM 1647 C C . ALA A 1 228 ? -18.568 24.805 9.672 1.00 92.56 228 ALA A C 1
ATOM 1649 O O . ALA A 1 228 ? -18.794 23.994 10.569 1.00 92.56 228 ALA A O 1
ATOM 1650 N N . GLY A 1 229 ? -17.655 25.774 9.819 1.00 92.31 229 GLY A N 1
ATOM 1651 C CA . GLY A 1 229 ? -16.850 25.976 11.028 1.00 92.31 229 GLY A CA 1
ATOM 1652 C C . GLY A 1 229 ? -15.560 25.148 11.094 1.00 92.31 229 GLY A C 1
ATOM 1653 O O . GLY A 1 229 ? -14.927 25.083 12.146 1.00 92.31 229 GLY A O 1
ATOM 1654 N N . ILE A 1 230 ? -15.141 24.523 9.992 1.00 90.31 230 ILE A N 1
ATOM 1655 C CA . ILE A 1 230 ? -13.866 23.804 9.870 1.00 90.31 230 ILE A CA 1
ATOM 1656 C C . ILE A 1 230 ? -12.835 24.782 9.292 1.00 90.31 230 ILE A C 1
ATOM 1658 O O . ILE A 1 230 ? -12.619 24.846 8.084 1.00 90.31 230 ILE A O 1
ATOM 1662 N N . THR A 1 231 ? -12.237 25.594 10.165 1.00 82.56 231 THR A N 1
ATOM 1663 C CA . THR A 1 231 ? -11.404 26.749 9.773 1.00 82.56 231 THR A CA 1
ATOM 1664 C C . THR A 1 231 ? -9.936 26.424 9.496 1.00 82.56 231 THR A C 1
ATOM 1666 O O . THR A 1 231 ? -9.241 27.259 8.930 1.00 82.56 231 THR A O 1
ATOM 1669 N N . ASP A 1 232 ? -9.467 25.232 9.869 1.00 85.81 232 ASP A N 1
ATOM 1670 C CA . ASP A 1 232 ? -8.119 24.742 9.550 1.00 85.81 232 ASP A CA 1
ATOM 1671 C C . ASP A 1 232 ? -8.157 23.245 9.180 1.00 85.81 232 ASP A C 1
ATOM 1673 O O . ASP A 1 232 ? -7.771 22.383 9.971 1.00 85.81 232 ASP A O 1
ATOM 1677 N N . PRO A 1 233 ? -8.732 22.893 8.014 1.00 84.25 233 PRO A N 1
ATOM 1678 C CA . PRO A 1 233 ? -8.879 21.498 7.602 1.00 84.25 233 PRO A CA 1
ATOM 1679 C C . PRO A 1 233 ? -7.559 20.837 7.168 1.00 84.25 233 PRO A C 1
ATOM 1681 O O . PRO A 1 233 ? -7.547 19.628 6.941 1.00 84.25 233 PRO A O 1
ATOM 1684 N N . GLY A 1 234 ? -6.471 21.601 7.010 1.00 87.06 234 GLY A N 1
ATOM 1685 C CA . GLY A 1 234 ? -5.288 21.164 6.268 1.00 87.06 234 GLY A CA 1
ATOM 1686 C C . GLY A 1 234 ? -5.576 20.935 4.777 1.00 87.06 234 GLY A C 1
ATOM 1687 O O . GLY A 1 234 ? -6.678 21.191 4.286 1.00 87.06 234 GLY A O 1
ATOM 1688 N N . GLU A 1 235 ? -4.576 20.453 4.035 1.00 89.69 235 GLU A N 1
ATOM 1689 C CA . GLU A 1 235 ? -4.796 20.018 2.652 1.00 89.69 235 GLU A CA 1
ATOM 1690 C C . GLU A 1 235 ? -5.533 18.667 2.663 1.00 89.69 235 GLU A C 1
ATOM 1692 O O . GLU A 1 235 ? -5.086 17.740 3.351 1.00 89.69 235 GLU A O 1
ATOM 1697 N N . PRO A 1 236 ? -6.648 18.522 1.922 1.00 93.19 236 PRO A N 1
ATOM 1698 C CA . PRO A 1 236 ? -7.337 17.247 1.817 1.00 93.19 236 PRO A CA 1
ATOM 1699 C C . PRO A 1 236 ? -6.400 16.145 1.317 1.00 93.19 236 PRO A C 1
ATOM 1701 O O . PRO A 1 236 ? -5.748 16.279 0.284 1.00 93.19 236 PRO A O 1
ATOM 1704 N N . LEU A 1 237 ? -6.377 15.019 2.028 1.00 92.69 237 LEU A N 1
ATOM 1705 C CA . LEU A 1 237 ? -5.640 13.820 1.619 1.00 92.69 237 LEU A CA 1
ATOM 1706 C C . LEU A 1 237 ? -6.281 13.152 0.398 1.00 92.69 237 LEU A C 1
ATOM 1708 O O . LEU A 1 237 ? -5.643 12.347 -0.279 1.00 92.69 237 LEU A O 1
ATOM 1712 N N . GLY A 1 238 ? -7.549 13.463 0.136 1.00 93.00 238 GLY A N 1
ATOM 1713 C CA . GLY A 1 238 ? -8.288 12.963 -1.005 1.00 93.00 238 GLY A CA 1
ATOM 1714 C C . GLY A 1 238 ? -9.719 13.480 -1.047 1.00 93.00 238 GLY A C 1
ATOM 1715 O O . GLY A 1 238 ? -10.310 13.819 -0.018 1.00 93.00 238 GLY A O 1
ATOM 1716 N N . THR A 1 239 ? -10.272 13.535 -2.253 1.00 94.56 239 THR A N 1
ATOM 1717 C CA . THR A 1 239 ? -11.662 13.909 -2.531 1.00 94.56 239 THR A CA 1
ATOM 1718 C C . THR A 1 239 ? -12.247 12.946 -3.548 1.00 94.56 239 THR A C 1
ATOM 1720 O O . THR A 1 239 ? -11.571 12.582 -4.516 1.00 94.56 239 THR A O 1
ATOM 1723 N N . ARG A 1 240 ? -13.481 12.496 -3.314 1.00 93.44 240 ARG A N 1
ATOM 1724 C CA . ARG A 1 240 ? -14.147 11.565 -4.224 1.00 93.44 240 ARG A CA 1
ATOM 1725 C C . ARG A 1 240 ? -15.661 11.688 -4.196 1.00 93.44 240 ARG A C 1
ATOM 1727 O O . ARG A 1 240 ? -16.247 11.858 -3.127 1.00 93.44 240 ARG A O 1
ATOM 1734 N N . THR A 1 241 ? -16.304 11.513 -5.348 1.00 92.94 241 THR A N 1
ATOM 1735 C CA . THR A 1 241 ? -17.764 11.440 -5.436 1.00 92.94 241 THR A CA 1
ATOM 1736 C C . THR A 1 241 ? -18.277 10.124 -4.844 1.00 92.94 241 THR A C 1
ATOM 1738 O O . THR A 1 241 ? -17.804 9.030 -5.169 1.00 92.94 241 THR A O 1
ATOM 1741 N N . VAL A 1 242 ? -19.289 10.224 -3.985 1.00 92.44 242 VAL A N 1
ATOM 1742 C CA . VAL A 1 242 ? -19.958 9.102 -3.319 1.00 92.44 242 VAL A CA 1
ATOM 1743 C C . VAL A 1 242 ? -21.476 9.226 -3.468 1.00 92.44 242 VAL A C 1
ATOM 1745 O O . VAL A 1 242 ? -22.014 10.313 -3.681 1.00 92.44 242 VAL A O 1
ATOM 1748 N N . GLN A 1 243 ? -22.186 8.105 -3.372 1.00 90.94 243 GLN A N 1
ATOM 1749 C CA . GLN A 1 243 ? -23.637 8.082 -3.217 1.00 90.94 243 GLN A CA 1
ATOM 1750 C C . GLN A 1 243 ? -23.971 7.775 -1.766 1.00 90.94 243 GLN A C 1
ATOM 1752 O O . GLN A 1 243 ? -23.918 6.617 -1.358 1.00 90.94 243 GLN A O 1
ATOM 1757 N N . LEU A 1 244 ? -24.320 8.810 -1.005 1.00 89.00 244 LEU A N 1
ATOM 1758 C CA . LEU A 1 244 ? -24.772 8.670 0.372 1.00 89.00 244 LEU A CA 1
ATOM 1759 C C . LEU A 1 244 ? -26.293 8.522 0.381 1.00 89.00 244 LEU A C 1
ATOM 1761 O O . LEU A 1 244 ? -26.993 9.476 0.049 1.00 89.00 244 LEU A O 1
ATOM 1765 N N . GLU A 1 245 ? -26.823 7.350 0.734 1.00 87.56 245 GLU A N 1
ATOM 1766 C CA . GLU A 1 245 ? -28.282 7.113 0.742 1.00 87.56 245 GLU A CA 1
ATOM 1767 C C . GLU A 1 245 ? -28.950 7.525 -0.595 1.00 87.56 245 GLU A C 1
ATOM 1769 O O . GLU A 1 245 ? -29.932 8.268 -0.616 1.00 87.56 245 GLU A O 1
ATOM 1774 N N . GLN A 1 246 ? -28.357 7.118 -1.729 1.00 83.81 246 GLN A N 1
ATOM 1775 C CA . GLN A 1 246 ? -28.781 7.473 -3.102 1.00 83.81 246 GLN A CA 1
ATOM 1776 C C . GLN A 1 246 ? -28.717 8.973 -3.456 1.00 83.81 246 GLN A C 1
ATOM 1778 O O . GLN A 1 246 ? -29.219 9.390 -4.501 1.00 83.81 246 GLN A O 1
ATOM 1783 N N . ARG A 1 247 ? -28.078 9.799 -2.621 1.00 86.94 247 ARG A N 1
ATOM 1784 C CA . ARG A 1 247 ? -27.809 11.213 -2.906 1.00 86.94 247 ARG A CA 1
ATOM 1785 C C . ARG A 1 247 ? -26.359 11.391 -3.330 1.00 86.94 247 ARG A C 1
ATOM 1787 O O . ARG A 1 247 ? -25.451 10.864 -2.689 1.00 86.94 247 ARG A O 1
ATOM 1794 N N . LYS A 1 248 ? -26.140 12.135 -4.417 1.00 90.00 248 LYS A N 1
ATOM 1795 C CA . LYS A 1 248 ? -24.792 12.500 -4.863 1.00 90.00 248 LYS A CA 1
ATOM 1796 C C . LYS A 1 248 ? -24.153 13.405 -3.816 1.00 90.00 248 LYS A C 1
ATOM 1798 O O . LYS A 1 248 ? -24.754 14.388 -3.395 1.00 90.00 248 LYS A O 1
ATOM 1803 N N . ALA A 1 249 ? -22.949 13.050 -3.406 1.00 93.62 249 ALA A N 1
ATOM 1804 C CA . ALA A 1 249 ? -22.190 13.765 -2.400 1.00 93.62 249 ALA A CA 1
ATOM 1805 C C . ALA A 1 249 ? -20.695 13.658 -2.710 1.00 93.62 249 ALA A C 1
ATOM 1807 O O . ALA A 1 249 ? -20.268 12.818 -3.503 1.00 93.62 249 ALA A O 1
ATOM 1808 N N . VAL A 1 250 ? -19.894 14.499 -2.072 1.00 95.06 250 VAL A N 1
ATOM 1809 C CA . VAL A 1 250 ? -18.436 14.484 -2.184 1.00 95.06 250 VAL A CA 1
ATOM 1810 C C . VAL A 1 250 ? -17.862 14.156 -0.817 1.00 95.06 250 VAL A C 1
ATOM 1812 O O . VAL A 1 250 ? -18.078 14.884 0.149 1.00 95.06 250 VAL A O 1
ATOM 1815 N N . LEU A 1 251 ? -17.141 13.044 -0.724 1.00 95.19 251 LEU A N 1
ATOM 1816 C CA . LEU A 1 251 ? -16.379 12.690 0.461 1.00 95.19 251 LEU A CA 1
ATOM 1817 C C . LEU A 1 251 ? -15.020 13.388 0.409 1.00 95.19 251 LEU A C 1
ATOM 1819 O O . LEU A 1 251 ? -14.277 13.254 -0.562 1.00 95.19 251 LEU A O 1
ATOM 1823 N N . VAL A 1 252 ? -14.688 14.080 1.490 1.00 95.69 252 VAL A N 1
ATOM 1824 C CA . VAL A 1 252 ? -13.413 14.754 1.709 1.00 95.69 252 VAL A CA 1
ATOM 1825 C C . VAL A 1 252 ? -12.707 14.075 2.877 1.00 95.69 252 VAL A C 1
ATOM 1827 O O . VAL A 1 252 ? -13.247 13.989 3.983 1.00 95.69 252 VAL A O 1
ATOM 1830 N N . LEU A 1 253 ? -11.495 13.586 2.628 1.00 95.12 253 LEU A N 1
ATOM 1831 C CA . LEU A 1 253 ? -10.631 12.990 3.637 1.00 95.12 253 LEU A CA 1
ATOM 1832 C C . LEU A 1 253 ? -9.631 14.039 4.125 1.00 95.12 253 LEU A C 1
ATOM 1834 O O . LEU A 1 253 ? -8.772 14.482 3.365 1.00 95.12 253 LEU A O 1
ATOM 1838 N N . LEU A 1 254 ? -9.735 14.427 5.392 1.00 94.69 254 LEU A N 1
ATOM 1839 C CA . LEU A 1 254 ? -8.911 15.464 6.006 1.00 94.69 254 LEU A CA 1
ATOM 1840 C C . LEU A 1 254 ? -7.930 14.867 7.029 1.00 94.69 254 LEU A C 1
ATOM 1842 O O . LEU A 1 254 ? -8.285 13.923 7.750 1.00 94.69 254 LEU A O 1
ATOM 1846 N N . PRO A 1 255 ? -6.710 15.421 7.140 1.00 93.81 255 PRO A N 1
ATOM 1847 C CA . PRO A 1 255 ? -5.810 15.101 8.238 1.00 93.81 255 PRO A CA 1
ATOM 1848 C C . PRO A 1 255 ? -6.343 15.678 9.559 1.00 93.81 255 PRO A C 1
ATOM 1850 O O . PRO A 1 255 ? -6.978 16.729 9.582 1.00 93.81 255 PRO A O 1
ATOM 1853 N N . THR A 1 256 ? -6.052 15.021 10.685 1.00 90.12 256 THR A N 1
ATOM 1854 C CA . THR A 1 256 ? -6.333 15.577 12.027 1.00 90.12 256 THR A CA 1
ATOM 1855 C C . THR A 1 256 ? -5.077 16.052 12.755 1.00 90.12 256 THR A C 1
ATOM 1857 O O . THR A 1 256 ? -5.168 16.492 13.895 1.00 90.12 256 THR A O 1
ATOM 1860 N N . GLY A 1 257 ? -3.898 15.912 12.139 1.00 87.06 257 GLY A N 1
ATOM 1861 C CA . GLY A 1 257 ? -2.600 16.174 12.775 1.00 87.06 257 GLY A CA 1
ATOM 1862 C C . GLY A 1 257 ? -2.145 15.092 13.764 1.00 87.06 257 GLY A C 1
ATOM 1863 O O . GLY A 1 257 ? -1.032 15.161 14.273 1.00 87.06 257 GLY A O 1
ATOM 1864 N N . GLU A 1 258 ? -2.967 14.068 14.004 1.00 86.19 258 GLU A N 1
ATOM 1865 C CA . GLU A 1 258 ? -2.638 12.918 14.848 1.00 86.19 258 GLU A CA 1
ATOM 1866 C C . GLU A 1 258 ? -2.327 11.691 13.980 1.00 86.19 258 GLU A C 1
ATOM 1868 O O . GLU A 1 258 ? -2.982 11.443 12.965 1.00 86.19 258 GLU A O 1
ATOM 1873 N N . PHE A 1 259 ? -1.325 10.903 14.378 1.00 81.25 259 PHE A N 1
ATOM 1874 C CA . PHE A 1 259 ? -0.935 9.707 13.635 1.00 81.25 259 PHE A CA 1
ATOM 1875 C C . PHE A 1 259 ? -2.065 8.667 13.655 1.00 81.25 259 PHE A C 1
ATOM 1877 O O . PHE A 1 259 ? -2.698 8.445 14.685 1.00 81.25 259 PHE A O 1
ATOM 1884 N N . THR A 1 260 ? -2.323 8.017 12.517 1.00 84.69 260 THR A N 1
ATOM 1885 C CA . THR A 1 260 ? -3.428 7.053 12.310 1.00 84.69 260 THR A CA 1
ATOM 1886 C C . THR A 1 260 ? -4.850 7.586 12.523 1.00 84.69 260 THR A C 1
ATOM 1888 O O . THR A 1 260 ? -5.777 6.783 12.656 1.00 84.69 260 THR A O 1
ATOM 1891 N N . ARG A 1 261 ? -5.060 8.910 12.528 1.00 89.38 261 ARG A N 1
ATOM 1892 C CA . ARG A 1 261 ? -6.397 9.510 12.618 1.00 89.38 261 ARG A CA 1
ATOM 1893 C C . ARG A 1 261 ? -6.714 10.386 11.416 1.00 89.38 261 ARG A C 1
ATOM 1895 O O .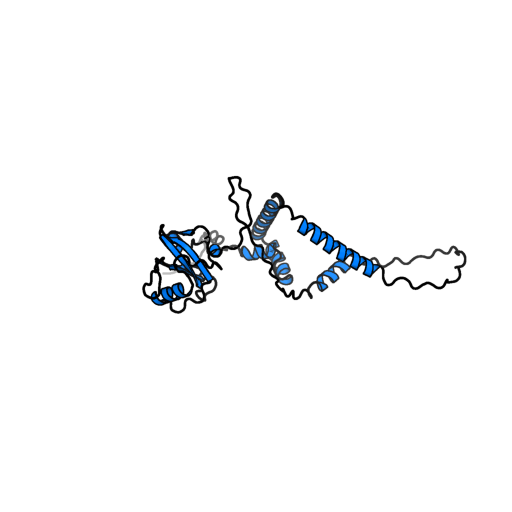 ARG A 1 261 ? -5.884 11.149 10.928 1.00 89.38 261 ARG A O 1
ATOM 1902 N N . TYR A 1 262 ? -7.954 10.264 10.960 1.00 91.88 262 TYR A N 1
ATOM 1903 C CA . TYR A 1 262 ? -8.467 10.962 9.791 1.00 91.88 262 TYR A CA 1
ATOM 1904 C C . TYR A 1 262 ? -9.874 11.468 10.062 1.00 91.88 262 TYR A C 1
ATOM 1906 O O . TYR A 1 262 ? -10.648 10.817 10.764 1.00 91.88 262 TYR A O 1
ATOM 1914 N N . ARG A 1 263 ? -10.226 12.613 9.483 1.00 94.00 263 ARG A N 1
ATOM 1915 C CA . ARG A 1 263 ? -11.583 13.157 9.529 1.00 94.00 263 ARG A CA 1
ATOM 1916 C C . ARG A 1 263 ? -12.232 12.983 8.164 1.00 94.00 263 ARG A C 1
ATOM 1918 O O . ARG A 1 263 ? -11.720 13.461 7.158 1.00 94.00 263 ARG A O 1
ATOM 1925 N N . LEU A 1 264 ? -13.344 12.268 8.139 1.00 94.56 264 LEU A N 1
ATOM 1926 C CA . LEU A 1 264 ? -14.193 12.057 6.978 1.00 94.56 264 LEU A CA 1
ATOM 1927 C C . LEU A 1 264 ? -15.301 13.103 7.013 1.00 94.56 264 LEU A C 1
ATOM 1929 O O . LEU A 1 264 ? -16.096 13.113 7.952 1.00 94.56 264 LEU A O 1
ATOM 1933 N N . VAL A 1 265 ? -15.370 13.956 5.996 1.00 95.50 265 VAL A N 1
ATOM 1934 C CA . VAL A 1 265 ? -16.448 14.938 5.848 1.00 95.50 265 VAL A CA 1
ATOM 1935 C C . VAL A 1 265 ? -17.168 14.672 4.534 1.00 95.50 265 VAL A C 1
ATOM 1937 O O . VAL A 1 265 ? -16.550 14.686 3.474 1.00 95.50 265 VAL A O 1
ATOM 1940 N N . VAL A 1 266 ? -18.472 14.415 4.586 1.00 95.44 266 VAL A N 1
ATOM 1941 C CA . VAL A 1 266 ? -19.308 14.230 3.396 1.00 95.44 266 VAL A CA 1
ATOM 1942 C C . VAL A 1 266 ? -20.075 15.514 3.132 1.00 95.44 266 VAL A C 1
ATOM 1944 O O . VAL A 1 266 ? -20.856 15.966 3.969 1.00 95.44 266 VAL A O 1
ATOM 1947 N N . LEU A 1 267 ? -19.853 16.087 1.958 1.00 95.94 267 LEU A N 1
ATOM 1948 C CA . LEU A 1 267 ? -20.452 17.326 1.488 1.00 95.94 267 LEU A CA 1
ATOM 1949 C C . LEU A 1 267 ? -21.563 17.020 0.488 1.00 95.94 267 LEU A C 1
ATOM 1951 O O . LEU A 1 267 ? -21.420 16.124 -0.342 1.00 95.94 267 LEU A O 1
ATOM 1955 N N . GLY A 1 268 ? -22.666 17.757 0.550 1.00 94.12 268 GLY A N 1
ATOM 1956 C CA . GLY A 1 268 ? -23.685 17.690 -0.494 1.00 94.12 268 GLY A CA 1
ATOM 1957 C C . GLY A 1 268 ? -23.226 18.348 -1.798 1.00 94.12 268 GLY A C 1
ATOM 1958 O O . GLY A 1 268 ? -22.158 18.952 -1.875 1.00 94.12 268 GLY A O 1
ATOM 1959 N N . ASP A 1 269 ? -24.036 18.222 -2.838 1.00 92.81 269 ASP A N 1
ATOM 1960 C CA . ASP A 1 269 ? -23.780 18.762 -4.175 1.00 92.81 269 ASP A CA 1
ATOM 1961 C C . ASP A 1 269 ? -23.916 20.291 -4.267 1.00 92.81 269 ASP A C 1
ATOM 1963 O O . ASP A 1 269 ? -23.302 20.910 -5.132 1.00 92.81 269 ASP A O 1
ATOM 1967 N N . GLU A 1 270 ? -24.654 20.917 -3.348 1.00 90.25 270 GLU A N 1
ATOM 1968 C CA . GLU A 1 270 ? -24.828 22.374 -3.272 1.00 90.25 270 GLU A CA 1
ATOM 1969 C C . GLU A 1 270 ? -23.944 23.036 -2.201 1.00 90.25 270 GLU A C 1
ATOM 1971 O O . GLU A 1 270 ? -24.163 24.192 -1.829 1.00 90.25 270 GLU A O 1
ATOM 1976 N N . CYS A 1 271 ? -22.950 22.313 -1.680 1.00 94.06 271 CYS A N 1
ATOM 1977 C CA . CYS A 1 271 ? -22.033 22.819 -0.663 1.00 94.06 271 CYS A CA 1
ATOM 1978 C C . CYS A 1 271 ? -21.231 24.018 -1.197 1.00 94.06 271 CYS A C 1
ATOM 1980 O O . CYS A 1 271 ? -20.618 23.959 -2.266 1.00 94.06 271 CYS A O 1
ATOM 1982 N N . GLY A 1 272 ? -21.194 25.112 -0.443 1.00 92.19 272 GLY A N 1
ATOM 1983 C CA . GLY A 1 272 ? -20.420 26.296 -0.800 1.00 92.19 272 GLY A CA 1
ATOM 1984 C C . GLY A 1 272 ? -20.253 27.271 0.365 1.00 92.19 272 GLY A C 1
ATOM 1985 O O . GLY A 1 272 ? -20.744 27.004 1.462 1.00 92.19 272 GLY A O 1
ATOM 1986 N N . PRO A 1 273 ? -19.583 28.413 0.138 1.00 90.06 273 PRO A N 1
ATOM 1987 C CA . PRO A 1 273 ? -19.306 29.407 1.180 1.00 90.06 273 PRO A CA 1
ATOM 1988 C C . PRO A 1 273 ? -20.571 30.015 1.805 1.00 90.06 273 PRO A C 1
ATOM 1990 O O . PRO A 1 273 ? -20.563 30.356 2.983 1.00 90.06 273 PRO A O 1
ATOM 1993 N N . ASP A 1 274 ? -21.668 30.103 1.050 1.00 91.38 274 ASP A N 1
ATOM 1994 C CA . ASP A 1 274 ? -22.941 30.650 1.540 1.00 91.38 274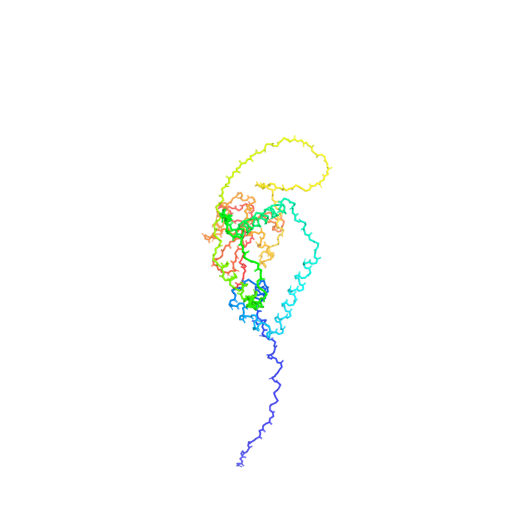 ASP A CA 1
ATOM 1995 C C . ASP A 1 274 ? -23.877 29.574 2.117 1.00 91.38 274 ASP A C 1
ATOM 1997 O O . ASP A 1 274 ? -24.853 29.883 2.802 1.00 91.38 274 ASP A O 1
ATOM 2001 N N . LYS A 1 275 ? -23.604 28.296 1.822 1.00 91.31 275 LYS A N 1
ATOM 2002 C CA . LYS A 1 275 ? -24.470 27.160 2.156 1.00 91.31 275 LYS A CA 1
ATOM 2003 C C . LYS A 1 275 ? -23.629 25.971 2.639 1.00 91.31 275 LYS A C 1
ATOM 2005 O O . LYS A 1 275 ? -23.242 25.126 1.825 1.00 91.31 275 LYS A O 1
ATOM 2010 N N . PRO A 1 276 ? -23.362 25.866 3.955 1.00 92.06 276 PRO A N 1
ATOM 2011 C CA . PRO A 1 276 ? -22.652 24.725 4.516 1.00 92.06 276 PRO A CA 1
ATOM 2012 C C . PRO A 1 276 ? -23.550 23.484 4.512 1.00 92.06 276 PRO A C 1
ATOM 2014 O O . PRO A 1 276 ? -24.350 23.266 5.421 1.00 92.06 276 PRO A O 1
ATOM 2017 N N . GLN A 1 277 ? -23.437 22.662 3.470 1.00 93.50 277 GLN A N 1
ATOM 2018 C CA . GLN A 1 277 ? -24.192 21.416 3.331 1.00 93.50 277 GLN A CA 1
ATOM 2019 C C . GLN A 1 277 ? -23.332 20.212 3.739 1.00 93.50 277 GLN A C 1
ATOM 2021 O O . GLN A 1 277 ? -22.968 19.377 2.912 1.00 93.50 277 GLN A O 1
ATOM 2026 N N . VAL A 1 278 ? -22.999 20.123 5.027 1.00 93.94 278 VAL A N 1
ATOM 2027 C CA . VAL A 1 278 ? -22.299 18.958 5.587 1.00 93.94 278 VAL A CA 1
ATOM 2028 C C . VAL A 1 278 ? -23.319 17.872 5.915 1.00 93.94 278 VAL A C 1
ATOM 2030 O O . VAL A 1 278 ? -24.186 18.059 6.766 1.00 93.94 278 VAL A O 1
ATOM 2033 N N . LEU A 1 279 ? -23.226 16.742 5.218 1.00 92.81 279 LEU A N 1
ATOM 2034 C CA . LEU A 1 279 ? -24.107 15.585 5.397 1.00 92.81 279 LEU A CA 1
ATOM 2035 C C . LEU A 1 279 ? -23.594 14.637 6.483 1.00 92.81 279 LEU A C 1
ATOM 2037 O O . LEU A 1 279 ? -24.386 14.003 7.172 1.00 92.81 279 LEU A O 1
ATOM 2041 N N . SER A 1 280 ? -22.274 14.526 6.632 1.00 91.69 280 SER A N 1
ATOM 2042 C CA . SER A 1 280 ? -21.638 13.709 7.664 1.00 91.69 280 SER A CA 1
ATOM 2043 C C . SER A 1 280 ? -20.264 14.268 8.013 1.00 91.69 280 SER A C 1
ATOM 2045 O O . SER A 1 280 ? -19.573 14.801 7.148 1.00 91.69 280 SER A O 1
ATOM 2047 N N . ASP A 1 281 ? -19.869 14.130 9.272 1.00 94.00 281 ASP A N 1
ATOM 2048 C CA . ASP A 1 281 ? -18.558 14.521 9.783 1.00 94.00 281 ASP A CA 1
ATOM 2049 C C . ASP A 1 281 ? -18.161 13.538 10.886 1.00 94.00 281 ASP A C 1
ATOM 2051 O O . ASP A 1 281 ? -18.857 13.394 11.894 1.00 94.00 281 ASP A O 1
ATOM 2055 N N . THR A 1 282 ? -17.099 12.771 10.669 1.00 93.19 282 THR A N 1
ATOM 2056 C CA . THR A 1 282 ? -16.654 11.740 11.611 1.00 93.19 282 THR A CA 1
ATOM 2057 C C . THR A 1 282 ? -15.143 11.611 11.601 1.00 93.19 282 THR A C 1
ATOM 2059 O O . THR A 1 282 ? -14.510 11.594 10.552 1.00 93.19 282 THR A O 1
ATOM 2062 N N . VAL A 1 283 ? -14.554 11.452 12.784 1.00 92.81 283 VAL A N 1
ATOM 2063 C CA . VAL A 1 283 ? -13.135 11.117 12.931 1.00 92.81 283 VAL A CA 1
ATOM 2064 C C . VAL A 1 283 ? -12.983 9.609 13.110 1.00 92.81 283 VAL A C 1
ATOM 2066 O O . VAL A 1 283 ? -13.574 9.032 14.022 1.00 92.81 283 VAL A O 1
ATOM 2069 N N . ILE A 1 284 ? -12.159 8.992 12.270 1.00 89.69 284 ILE A N 1
ATOM 2070 C CA . ILE A 1 284 ? -11.802 7.571 12.308 1.00 89.69 284 ILE A CA 1
ATOM 2071 C C . ILE A 1 284 ? -10.325 7.405 12.685 1.00 89.69 284 ILE A C 1
ATOM 2073 O O . ILE A 1 284 ? -9.521 8.313 12.476 1.00 89.69 284 ILE A O 1
ATOM 2077 N N . GLY A 1 285 ? -9.966 6.252 13.251 1.00 83.88 285 GLY A N 1
ATOM 2078 C CA . GLY A 1 285 ? -8.597 5.946 13.682 1.00 83.88 285 GLY A CA 1
ATOM 2079 C C . GLY A 1 285 ? -8.504 5.445 15.122 1.00 83.88 285 GLY A C 1
ATOM 2080 O O . GLY A 1 285 ? -9.466 5.537 15.889 1.00 83.88 285 GLY A O 1
ATOM 2081 N N . ARG A 1 286 ? -7.345 4.892 15.493 1.00 75.00 286 ARG A N 1
ATOM 2082 C CA . ARG A 1 286 ? -7.071 4.430 16.863 1.00 75.00 286 ARG A CA 1
ATOM 2083 C C . ARG A 1 286 ? -6.679 5.643 17.725 1.00 75.00 286 ARG A C 1
ATOM 2085 O O . ARG A 1 286 ? -5.953 6.510 17.248 1.00 75.00 286 ARG A O 1
ATOM 2092 N N . ARG A 1 287 ? -7.206 5.726 18.951 1.00 58.47 287 ARG A N 1
ATOM 2093 C CA . ARG A 1 287 ? -6.716 6.673 19.970 1.00 58.47 287 ARG A CA 1
ATOM 2094 C C . ARG A 1 287 ? -5.477 6.128 20.658 1.00 58.47 287 ARG A C 1
ATOM 2096 O O . ARG A 1 287 ? -5.419 4.887 20.813 1.00 58.47 287 ARG A O 1
#

Foldseek 3Di:
DDDDDDDDDDDDPPPDPPPPPDDDDPDDLVRLVCLLVVVDDPVVSVVVVVVLVPDPVSVVSSVVVVVVVVVVVPDDDDDDDPVVVVVVVVVVVVVVVVVVVVVCPPDPDPPPDDPDDDDDDPDPDPDPDDPPDDPVVVVVVVVVVVVDDDDDDDDDDDDDDDDDDDDDDDDDDDDDPDDDDPDDDDPAAEDELVCVQVVVDPVVVFFPEDACDLLPHDQFVQLLCVLVVNPPQDDFRGKGWHQYVNATWIWTWTDPPDPFKIKIWIAHSPRGNVDNRTPDIYMDGDD

Radius of gyration: 35.65 Å; chains: 1; bounding box: 95×66×120 Å